Protein AF-0000000083314550 (afdb_homodimer)

Structure (mmCIF, N/CA/C/O backbone):
data_AF-0000000083314550-model_v1
#
loop_
_entity.id
_entity.type
_entity.pdbx_description
1 polymer 'NUDIX domain-containing protein'
#
loop_
_atom_site.group_PDB
_atom_site.id
_atom_site.type_symbol
_atom_site.label_atom_id
_atom_site.label_alt_id
_atom_site.label_comp_id
_atom_site.label_asym_id
_atom_site.label_entity_id
_atom_site.label_seq_id
_atom_site.pdbx_PDB_ins_code
_atom_site.Cartn_x
_atom_site.Cartn_y
_atom_site.Cartn_z
_atom_site.occupancy
_atom_site.B_iso_or_equiv
_atom_site.auth_seq_id
_atom_site.auth_comp_id
_atom_site.auth_asym_id
_atom_site.auth_atom_id
_atom_site.pdbx_PDB_model_num
ATOM 1 N N . MET A 1 1 ? -45.969 -2.842 -1.06 1 47.66 1 MET A N 1
ATOM 2 C CA . MET A 1 1 ? -44.906 -3.494 -0.269 1 47.66 1 MET A CA 1
ATOM 3 C C . MET A 1 1 ? -43.625 -3.592 -1.057 1 47.66 1 MET A C 1
ATOM 5 O O . MET A 1 1 ? -42.531 -3.408 -0.499 1 47.66 1 MET A O 1
ATOM 9 N N . ASN A 1 2 ? -43.625 -3.648 -2.348 1 57.72 2 ASN A N 1
ATOM 10 C CA . ASN A 1 2 ? -42.531 -3.873 -3.277 1 57.72 2 ASN A CA 1
ATOM 11 C C . ASN A 1 2 ? -41.719 -2.604 -3.494 1 57.72 2 ASN A C 1
ATOM 13 O O . ASN A 1 2 ? -40.5 -2.666 -3.664 1 57.72 2 ASN A O 1
ATOM 17 N N . TRP A 1 3 ? -42.375 -1.479 -3.34 1 60.12 3 TRP A N 1
ATOM 18 C CA . TRP A 1 3 ? -41.688 -0.233 -3.66 1 60.12 3 TRP A CA 1
ATOM 19 C C . TRP A 1 3 ? -40.719 0.145 -2.559 1 60.12 3 TRP A C 1
ATOM 21 O O . TRP A 1 3 ? -39.594 0.596 -2.838 1 60.12 3 TRP A O 1
ATOM 31 N N . LEU A 1 4 ? -41.031 -0.087 -1.297 1 57.91 4 LEU A N 1
ATOM 32 C CA . LEU A 1 4 ? -40.156 0.179 -0.158 1 57.91 4 LEU A CA 1
ATOM 33 C C . LEU A 1 4 ? -38.875 -0.64 -0.254 1 57.91 4 LEU A C 1
ATOM 35 O O . LEU A 1 4 ? -37.812 -0.136 0.038 1 57.91 4 LEU A O 1
ATOM 39 N N . LEU A 1 5 ? -39.062 -1.813 -0.756 1 56.22 5 LEU A N 1
ATOM 40 C CA . LEU A 1 5 ? -37.906 -2.652 -0.931 1 56.22 5 LEU A CA 1
ATOM 41 C C . LEU A 1 5 ? -37 -2.113 -2.045 1 56.22 5 LEU A C 1
ATOM 43 O O . LEU A 1 5 ? -35.781 -2.137 -1.93 1 56.22 5 LEU A O 1
ATOM 47 N N . SER A 1 6 ? -37.75 -1.595 -2.998 1 57.47 6 SER A N 1
ATOM 48 C CA . SER A 1 6 ? -36.969 -1.022 -4.105 1 57.47 6 SER A CA 1
ATOM 49 C C . SER A 1 6 ? -36.219 0.22 -3.668 1 57.47 6 SER A C 1
ATOM 51 O O . SER A 1 6 ? -35.062 0.412 -4.055 1 57.47 6 SER A O 1
ATOM 53 N N . TRP A 1 7 ? -36.938 1.036 -2.883 1 58.19 7 TRP A N 1
ATOM 54 C CA . TRP A 1 7 ? -36.25 2.234 -2.395 1 58.19 7 TRP A CA 1
ATOM 55 C C . TRP A 1 7 ? -35.125 1.87 -1.442 1 58.19 7 TRP A C 1
ATOM 57 O O . TRP A 1 7 ? -34.031 2.457 -1.503 1 58.19 7 TRP A O 1
ATOM 67 N N . ALA A 1 8 ? -35.406 0.928 -0.617 1 54.28 8 ALA A N 1
ATOM 68 C CA . ALA A 1 8 ? -34.406 0.471 0.321 1 54.28 8 ALA A CA 1
ATOM 69 C C . ALA A 1 8 ? -33.188 -0.096 -0.419 1 54.28 8 ALA A C 1
ATOM 71 O O . ALA A 1 8 ? -32.031 0.166 -0.044 1 54.28 8 ALA A O 1
ATOM 72 N N . TYR A 1 9 ? -33.469 -0.783 -1.498 1 51.03 9 TYR A N 1
ATOM 73 C CA . TYR A 1 9 ? -32.375 -1.309 -2.322 1 51.03 9 TYR A CA 1
ATOM 74 C C . TYR A 1 9 ? -31.594 -0.179 -2.984 1 51.03 9 TYR A C 1
ATOM 76 O O . TYR A 1 9 ? -30.375 -0.203 -3.018 1 51.03 9 TYR A O 1
ATOM 84 N N . ARG A 1 10 ? -32.344 0.814 -3.424 1 54.25 10 ARG A N 1
ATOM 85 C CA . ARG A 1 10 ? -31.688 1.945 -4.07 1 54.25 10 ARG A CA 1
ATOM 86 C C . ARG A 1 10 ? -30.844 2.732 -3.072 1 54.25 10 ARG A C 1
ATOM 88 O O . ARG A 1 10 ? -29.734 3.166 -3.393 1 54.25 10 ARG A O 1
ATOM 95 N N . LEU A 1 11 ? -31.422 2.895 -1.92 1 56.06 11 LEU A N 1
ATOM 96 C CA . LEU A 1 11 ? -30.656 3.578 -0.887 1 56.06 11 LEU A CA 1
ATOM 97 C C . LEU A 1 11 ? -29.438 2.754 -0.481 1 56.06 11 LEU A C 1
ATOM 99 O O . LEU A 1 11 ? -28.359 3.305 -0.261 1 56.06 11 LEU A O 1
ATOM 103 N N . TYR A 1 12 ? -29.672 1.493 -0.362 1 51.78 12 TYR A N 1
ATOM 104 C CA . TYR A 1 12 ? -28.562 0.582 -0.087 1 51.78 12 TYR A CA 1
ATOM 105 C C . TYR A 1 12 ? -27.516 0.632 -1.202 1 51.78 12 TYR A C 1
ATOM 107 O O . TYR A 1 12 ? -26.328 0.722 -0.937 1 51.78 12 TYR A O 1
ATOM 115 N N . ALA A 1 13 ? -28.016 0.487 -2.361 1 52.5 13 ALA A N 1
ATOM 116 C CA . ALA A 1 13 ? -27.125 0.585 -3.514 1 52.5 13 ALA A CA 1
ATOM 117 C C . ALA A 1 13 ? -26.406 1.932 -3.539 1 52.5 13 ALA A C 1
ATOM 119 O O . ALA A 1 13 ? -25.219 2.004 -3.867 1 52.5 13 ALA A O 1
ATOM 120 N N . LEU A 1 14 ? -27.234 2.936 -3.275 1 52.97 14 LEU A N 1
ATOM 121 C CA . LEU A 1 14 ? -26.625 4.258 -3.193 1 52.97 14 LEU A CA 1
ATOM 122 C C . LEU A 1 14 ? -25.594 4.312 -2.066 1 52.97 14 LEU A C 1
ATOM 124 O O . LEU A 1 14 ? -24.516 4.891 -2.23 1 52.97 14 LEU A O 1
ATOM 128 N N . GLN A 1 15 ? -26.016 3.859 -0.954 1 53.44 15 GLN A N 1
ATOM 129 C CA . GLN A 1 15 ? -25.078 3.805 0.162 1 53.44 15 GLN A CA 1
ATOM 130 C C . GLN A 1 15 ? -23.859 2.957 -0.188 1 53.44 15 GLN A C 1
ATOM 132 O O . GLN A 1 15 ? -22.719 3.316 0.152 1 53.44 15 GLN A O 1
ATOM 137 N N . TRP A 1 16 ? -24.172 1.835 -0.729 1 51.09 16 TRP A N 1
ATOM 138 C CA . TRP A 1 16 ? -23.109 0.945 -1.175 1 51.09 16 TRP A CA 1
ATOM 139 C C . TRP A 1 16 ? -22.219 1.633 -2.205 1 51.09 16 TRP A C 1
ATOM 141 O O . TRP A 1 16 ? -20.984 1.516 -2.156 1 51.09 16 TRP A O 1
ATOM 151 N N . ARG A 1 17 ? -22.953 2.152 -3.33 1 50.53 17 ARG A N 1
ATOM 152 C CA . ARG A 1 17 ? -22.25 2.938 -4.336 1 50.53 17 ARG A CA 1
ATOM 153 C C . ARG A 1 17 ? -21.453 4.066 -3.689 1 50.53 17 ARG A C 1
ATOM 155 O O . ARG A 1 17 ? -20.359 4.402 -4.145 1 50.53 17 ARG A O 1
ATOM 162 N N . VAL A 1 18 ? -22.141 4.605 -2.844 1 51.5 18 VAL A N 1
ATOM 163 C CA . VAL A 1 18 ? -21.531 5.699 -2.1 1 51.5 18 VAL A CA 1
ATOM 164 C C . VAL A 1 18 ? -20.453 5.145 -1.165 1 51.5 18 VAL A C 1
ATOM 166 O O . VAL A 1 18 ? -19.406 5.777 -0.96 1 51.5 18 VAL A O 1
ATOM 169 N N . THR A 1 19 ? -20.703 3.875 -0.744 1 54.31 19 THR A N 1
ATOM 170 C CA . THR A 1 19 ? -19.781 3.303 0.231 1 54.31 19 THR A CA 1
ATOM 171 C C . THR A 1 19 ? -18.797 2.352 -0.448 1 54.31 19 THR A C 1
ATOM 173 O O . THR A 1 19 ? -17.922 1.787 0.208 1 54.31 19 THR A O 1
ATOM 176 N N . ARG A 1 20 ? -19.062 2.232 -1.803 1 57.47 20 ARG A N 1
ATOM 177 C CA . ARG A 1 20 ? -18.297 1.194 -2.482 1 57.47 20 ARG A CA 1
ATOM 178 C C . ARG A 1 20 ? -16.891 1.084 -1.902 1 57.47 20 ARG A C 1
ATOM 180 O O . ARG A 1 20 ? -16.141 2.059 -1.899 1 57.47 20 ARG A O 1
ATOM 187 N N . PRO A 1 21 ? -16.781 -0.011 -1.31 1 64 21 PRO A N 1
ATOM 188 C CA . PRO A 1 21 ? -15.633 -0.201 -0.425 1 64 21 PRO A CA 1
ATOM 189 C C . PRO A 1 21 ? -14.312 -0.269 -1.186 1 64 21 PRO A C 1
ATOM 191 O O . PRO A 1 21 ? -14.289 -0.688 -2.346 1 64 21 PRO A O 1
ATOM 194 N N . ILE A 1 22 ? -13.344 0.464 -0.969 1 75.44 22 ILE A N 1
ATOM 195 C CA . ILE A 1 22 ? -11.953 0.269 -1.354 1 75.44 22 ILE A CA 1
ATOM 196 C C . ILE A 1 22 ? -11.5 -1.135 -0.957 1 75.44 22 ILE A C 1
ATOM 198 O O . ILE A 1 22 ? -11.766 -1.59 0.156 1 75.44 22 ILE A O 1
ATOM 202 N N . THR A 1 23 ? -11.078 -1.905 -2.012 1 83.12 23 THR A N 1
ATOM 203 C CA . THR A 1 23 ? -10.523 -3.221 -1.714 1 83.12 23 THR A CA 1
ATOM 204 C C . THR A 1 23 ? -9 -3.197 -1.808 1 83.12 23 THR A C 1
ATOM 206 O O . THR A 1 23 ? -8.43 -2.354 -2.5 1 83.12 23 THR A O 1
ATOM 209 N N . LEU A 1 24 ? -8.375 -4.035 -1.055 1 90.88 24 LEU A N 1
ATOM 210 C CA . LEU A 1 24 ? -6.93 -4.211 -1.06 1 90.88 24 LEU A CA 1
ATOM 211 C C . LEU A 1 24 ? -6.555 -5.684 -1.191 1 90.88 24 LEU A C 1
ATOM 213 O O . LEU A 1 24 ? -7.074 -6.527 -0.454 1 90.88 24 LEU A O 1
ATOM 217 N N . GLY A 1 25 ? -5.789 -5.961 -2.227 1 93.75 25 GLY A N 1
ATOM 218 C CA . GLY A 1 25 ? -5.23 -7.289 -2.422 1 93.75 25 GLY A CA 1
ATOM 219 C C . GLY A 1 25 ? -3.717 -7.297 -2.508 1 93.75 25 GLY A C 1
ATOM 220 O O . GLY A 1 25 ? -3.09 -6.234 -2.564 1 93.75 25 GLY A O 1
ATOM 221 N N . VAL A 1 26 ? -3.158 -8.516 -2.457 1 97.5 26 VAL A N 1
ATOM 222 C CA . VAL A 1 26 ? -1.708 -8.656 -2.549 1 97.5 26 VAL A CA 1
ATOM 223 C C . VAL A 1 26 ? -1.35 -9.555 -3.73 1 97.5 26 VAL A C 1
ATOM 225 O O . VAL A 1 26 ? -2.129 -10.43 -4.109 1 97.5 26 VAL A O 1
ATOM 228 N N . ARG A 1 27 ? -0.258 -9.273 -4.336 1 98.25 27 ARG A N 1
ATOM 229 C CA . ARG A 1 27 ? 0.411 -10.125 -5.312 1 98.25 27 ARG A CA 1
ATOM 230 C C . ARG A 1 27 ? 1.853 -10.406 -4.902 1 98.25 27 ARG A C 1
ATOM 232 O O . ARG A 1 27 ? 2.543 -9.516 -4.398 1 98.25 27 ARG A O 1
ATOM 239 N N . ILE A 1 28 ? 2.32 -11.562 -5.172 1 98.81 28 ILE A N 1
ATOM 240 C CA . ILE A 1 28 ? 3.574 -11.992 -4.559 1 98.81 28 ILE A CA 1
ATOM 241 C C . ILE A 1 28 ? 4.535 -12.484 -5.641 1 98.81 28 ILE A C 1
ATOM 243 O O . ILE A 1 28 ? 4.266 -13.484 -6.309 1 98.81 28 ILE A O 1
ATOM 247 N N . LEU A 1 29 ? 5.602 -11.836 -5.832 1 98.81 29 LEU A N 1
ATOM 248 C CA . LEU A 1 29 ? 6.699 -12.328 -6.656 1 98.81 29 LEU A CA 1
ATOM 249 C C . LEU A 1 29 ? 7.605 -13.258 -5.859 1 98.81 29 LEU A C 1
ATOM 251 O O . LEU A 1 29 ? 8.406 -12.805 -5.039 1 98.81 29 LEU A O 1
ATOM 255 N N . LEU A 1 30 ? 7.438 -14.523 -6.023 1 98.88 30 LEU A N 1
ATOM 256 C CA . LEU A 1 30 ? 8.312 -15.531 -5.445 1 98.88 30 LEU A CA 1
ATOM 257 C C . LEU A 1 30 ? 9.453 -15.875 -6.402 1 98.88 30 LEU A C 1
ATOM 259 O O . LEU A 1 30 ? 9.25 -16.578 -7.395 1 98.88 30 LEU A O 1
ATOM 263 N N . ILE A 1 31 ? 10.641 -15.414 -6.062 1 98.81 31 ILE A N 1
ATOM 264 C CA . ILE A 1 31 ? 11.758 -15.516 -6.992 1 98.81 31 ILE A CA 1
ATOM 265 C C . ILE A 1 31 ? 12.922 -16.234 -6.328 1 98.81 31 ILE A C 1
ATOM 267 O O . ILE A 1 31 ? 13.375 -15.844 -5.25 1 98.81 31 ILE A O 1
ATOM 271 N N . GLN A 1 32 ? 13.281 -17.266 -6.918 1 97.94 32 GLN A N 1
ATOM 272 C CA . GLN A 1 32 ? 14.484 -18.016 -6.559 1 97.94 32 GLN A CA 1
ATOM 273 C C . GLN A 1 32 ? 15.234 -18.484 -7.801 1 97.94 32 GLN A C 1
ATOM 275 O O . GLN A 1 32 ? 14.617 -18.859 -8.797 1 97.94 32 GLN A O 1
ATOM 280 N N . GLU A 1 33 ? 16.578 -18.422 -7.707 1 97.19 33 GLU A N 1
ATOM 281 C CA . GLU A 1 33 ? 17.422 -18.953 -8.789 1 97.19 33 GLU A CA 1
ATOM 282 C C . GLU A 1 33 ? 17 -18.375 -10.133 1 97.19 33 GLU A C 1
ATOM 284 O O . GLU A 1 33 ? 16.844 -19.109 -11.109 1 97.19 33 GLU A O 1
ATOM 289 N N . GLN A 1 34 ? 16.641 -17.172 -10.164 1 97.81 34 GLN A N 1
ATOM 290 C CA . GLN A 1 34 ? 16.297 -16.391 -11.359 1 97.81 34 GLN A CA 1
ATOM 291 C C . GLN A 1 34 ? 15.031 -16.906 -12.016 1 97.81 34 GLN A C 1
ATOM 293 O O . GLN A 1 34 ? 14.844 -16.766 -13.227 1 97.81 34 GLN A O 1
ATOM 298 N N . GLN A 1 35 ? 14.234 -17.5 -11.25 1 98.69 35 GLN A N 1
ATOM 299 C CA . GLN A 1 35 ? 12.914 -17.938 -11.711 1 98.69 35 GLN A CA 1
ATOM 300 C C . GLN A 1 35 ? 11.812 -17.328 -10.859 1 98.69 35 GLN A C 1
ATOM 302 O O . GLN A 1 35 ? 11.984 -17.141 -9.648 1 98.69 35 GLN A O 1
ATOM 307 N N . VAL A 1 36 ? 10.703 -17.047 -11.5 1 98.88 36 VAL A N 1
ATOM 308 C CA . VAL A 1 36 ? 9.531 -16.531 -10.797 1 98.88 36 VAL A CA 1
ATOM 309 C C . VAL A 1 36 ? 8.414 -17.562 -10.82 1 98.88 36 VAL A C 1
ATOM 311 O O . VAL A 1 36 ? 8.133 -18.156 -11.867 1 98.88 36 VAL A O 1
ATOM 314 N N . LEU A 1 37 ? 7.824 -17.828 -9.633 1 98.69 37 LEU A N 1
ATOM 315 C CA . LEU A 1 37 ? 6.707 -18.75 -9.539 1 98.69 37 LEU A CA 1
ATOM 316 C C . LEU A 1 37 ? 5.402 -18.094 -9.961 1 98.69 37 LEU A C 1
ATOM 318 O O . LEU A 1 37 ? 5.023 -17.047 -9.414 1 98.69 37 LEU A O 1
ATOM 322 N N . LEU A 1 38 ? 4.738 -18.641 -10.977 1 98.5 38 LEU A N 1
ATOM 323 C CA . LEU A 1 38 ? 3.463 -18.125 -11.469 1 98.5 38 LEU A CA 1
ATOM 324 C C . LEU A 1 38 ? 2.367 -19.172 -11.336 1 98.5 38 LEU A C 1
ATOM 326 O O . LEU A 1 38 ? 2.654 -20.359 -11.258 1 98.5 38 LEU A O 1
ATOM 330 N N . VAL A 1 39 ? 1.121 -18.656 -11.273 1 97.44 39 VAL A N 1
ATOM 331 C CA . VAL A 1 39 ? -0.017 -19.562 -11.125 1 97.44 39 VAL A CA 1
ATOM 332 C C . VAL A 1 39 ? -1.04 -19.281 -12.227 1 97.44 39 VAL A C 1
ATOM 334 O O . VAL A 1 39 ? -1.1 -18.188 -12.766 1 97.44 39 VAL A O 1
ATOM 337 N N . ARG A 1 40 ? -1.729 -20.266 -12.578 1 94.75 40 ARG A N 1
ATOM 338 C CA . ARG A 1 40 ? -2.91 -20.188 -13.438 1 94.75 40 ARG A CA 1
ATOM 339 C C . ARG A 1 40 ? -4.148 -20.688 -12.695 1 94.75 40 ARG A C 1
ATOM 341 O O . ARG A 1 40 ? -4.164 -21.797 -12.172 1 94.75 40 ARG A O 1
ATOM 348 N N . HIS A 1 41 ? -5.152 -19.797 -12.641 1 90.31 41 HIS A N 1
ATOM 349 C CA . HIS A 1 41 ? -6.387 -20.172 -11.961 1 90.31 41 HIS A CA 1
ATOM 350 C C . HIS A 1 41 ? -7.258 -21.062 -12.844 1 90.31 41 HIS A C 1
ATOM 352 O O . HIS A 1 41 ? -7.098 -21.062 -14.062 1 90.31 41 HIS A O 1
ATOM 358 N N . THR A 1 42 ? -8.141 -21.75 -12.172 1 84.44 42 THR A N 1
ATOM 359 C CA . THR A 1 42 ? -9.047 -22.656 -12.883 1 84.44 42 THR A CA 1
ATOM 360 C C . THR A 1 42 ? -10 -21.875 -13.773 1 84.44 42 THR A C 1
ATOM 362 O O . THR A 1 42 ? -10.469 -22.375 -14.789 1 84.44 42 THR A O 1
ATOM 365 N N . TYR A 1 43 ? -10.172 -20.594 -13.508 1 83.12 43 TYR A N 1
ATOM 366 C CA . TYR A 1 43 ? -11.172 -19.812 -14.219 1 83.12 43 TYR A CA 1
ATOM 367 C C . TYR A 1 43 ? -10.508 -18.75 -15.086 1 83.12 43 TYR A C 1
ATOM 369 O O . TYR A 1 43 ? -11.195 -17.938 -15.719 1 83.12 43 TYR A O 1
ATOM 377 N N . GLN A 1 44 ? -9.234 -18.703 -15.039 1 82.25 44 GLN A N 1
ATOM 378 C CA . GLN A 1 44 ? -8.484 -17.734 -15.828 1 82.25 44 GLN A CA 1
ATOM 379 C C . GLN A 1 44 ? -7.418 -18.406 -16.672 1 82.25 44 GLN A C 1
ATOM 381 O O . GLN A 1 44 ? -6.738 -19.328 -16.203 1 82.25 44 GLN A O 1
ATOM 386 N N . ALA A 1 45 ? -7.211 -17.891 -17.891 1 87.19 45 ALA A N 1
ATOM 387 C CA . ALA A 1 45 ? -6.297 -18.531 -18.828 1 87.19 45 ALA A CA 1
ATOM 388 C C . ALA A 1 45 ? -4.883 -17.984 -18.688 1 87.19 45 ALA A C 1
ATOM 390 O O . ALA A 1 45 ? -3.908 -18.656 -19.031 1 87.19 45 ALA A O 1
ATOM 391 N N . GLU A 1 46 ? -4.77 -16.859 -18.125 1 95.88 46 GLU A N 1
ATOM 392 C CA . GLU A 1 46 ? -3.465 -16.203 -18.062 1 95.88 46 GLU A CA 1
ATOM 393 C C . GLU A 1 46 ? -2.703 -16.625 -16.812 1 95.88 46 GLU A C 1
ATOM 395 O O . GLU A 1 46 ? -3.311 -17.016 -15.805 1 95.88 46 GLU A O 1
ATOM 400 N N . TRP A 1 47 ? -1.388 -16.547 -16.922 1 97.44 47 TRP A N 1
ATOM 401 C CA . TRP A 1 47 ? -0.521 -16.688 -15.75 1 97.44 47 TRP A CA 1
ATOM 402 C C . TRP A 1 47 ? -0.493 -15.406 -14.93 1 97.44 47 TRP A C 1
ATOM 404 O O . TRP A 1 47 ? -0.487 -14.305 -15.492 1 97.44 47 TRP A O 1
ATOM 414 N N . HIS A 1 48 ? -0.443 -15.57 -13.641 1 97.12 48 HIS A N 1
ATOM 415 C CA . HIS A 1 48 ? -0.417 -14.453 -12.703 1 97.12 48 HIS A CA 1
ATOM 416 C C . HIS A 1 48 ? 0.52 -14.734 -11.531 1 97.12 48 HIS A C 1
ATOM 418 O O . HIS A 1 48 ? 0.987 -15.867 -11.367 1 97.12 48 HIS A O 1
ATOM 424 N N . PHE A 1 49 ? 0.778 -13.648 -10.805 1 98.25 49 PHE A N 1
ATOM 425 C CA . PHE A 1 49 ? 1.365 -13.867 -9.484 1 98.25 49 PHE A CA 1
ATOM 426 C C . PHE A 1 49 ? 0.383 -14.578 -8.562 1 98.25 49 PHE A C 1
ATOM 428 O O . PHE A 1 49 ? -0.828 -14.367 -8.656 1 98.25 49 PHE A O 1
ATOM 435 N N . PRO A 1 50 ? 0.918 -15.469 -7.699 1 97.81 50 PRO A N 1
ATOM 436 C CA . PRO A 1 50 ? 0.036 -15.82 -6.582 1 97.81 50 PRO A CA 1
ATOM 437 C C . PRO A 1 50 ? -0.405 -14.602 -5.773 1 97.81 50 PRO A C 1
ATOM 439 O O . PRO A 1 50 ? 0.282 -13.578 -5.77 1 97.81 50 PRO A O 1
ATOM 442 N N . GLY A 1 51 ? -1.514 -14.656 -5.137 1 96.88 51 GLY A N 1
ATOM 443 C CA . GLY A 1 51 ? -2.055 -13.555 -4.355 1 96.88 51 GLY A CA 1
ATOM 444 C C . GLY A 1 51 ? -3.541 -13.695 -4.078 1 96.88 51 GLY A C 1
ATOM 445 O O . GLY A 1 51 ? -4.129 -14.742 -4.332 1 96.88 51 GLY A O 1
ATOM 446 N N . GLY A 1 52 ? -4.137 -12.609 -3.518 1 94.5 52 GLY A N 1
ATOM 447 C CA . GLY A 1 52 ? -5.547 -12.594 -3.166 1 94.5 52 GLY A CA 1
ATOM 448 C C . GLY A 1 52 ? -5.934 -11.398 -2.312 1 94.5 52 GLY A C 1
ATOM 449 O O . GLY A 1 52 ? -5.133 -10.484 -2.117 1 94.5 52 GLY A O 1
ATOM 450 N N . GLY A 1 53 ? -7.094 -11.438 -1.871 1 91.5 53 GLY A N 1
ATOM 451 C CA . GLY A 1 53 ? -7.617 -10.32 -1.098 1 91.5 53 GLY A CA 1
ATOM 452 C C . GLY A 1 53 ? -7.172 -10.336 0.352 1 91.5 53 GLY A C 1
ATOM 453 O O . GLY A 1 53 ? -6.945 -11.406 0.923 1 91.5 53 GLY A O 1
ATOM 454 N N . LEU A 1 54 ? -7.074 -9.156 0.867 1 89.94 54 LEU A N 1
ATOM 455 C CA . LEU A 1 54 ? -6.797 -8.992 2.291 1 89.94 54 LEU A CA 1
ATOM 456 C C . LEU A 1 54 ? -8.039 -9.312 3.121 1 89.94 54 LEU A C 1
ATOM 458 O O . LEU A 1 54 ? -9.148 -8.898 2.771 1 89.94 54 LEU A O 1
ATOM 462 N N . LYS A 1 55 ? -7.871 -10.062 4.176 1 85.19 55 LYS A N 1
ATOM 463 C CA . LYS A 1 55 ? -8.961 -10.344 5.102 1 85.19 55 LYS A CA 1
ATOM 464 C C . LYS A 1 55 ? -8.938 -9.383 6.285 1 85.19 55 LYS A C 1
ATOM 466 O O . LYS A 1 55 ? -7.883 -8.875 6.66 1 85.19 55 LYS A O 1
ATOM 471 N N . ARG A 1 56 ? -9.992 -9.227 6.855 1 80.19 56 ARG A N 1
ATOM 472 C CA . ARG A 1 56 ? -10.086 -8.367 8.031 1 80.19 56 ARG A CA 1
ATOM 473 C C . ARG A 1 56 ? -9.195 -8.883 9.156 1 80.19 56 ARG A C 1
ATOM 475 O O . ARG A 1 56 ? -9.133 -10.086 9.406 1 80.19 56 ARG A O 1
ATOM 482 N N . GLY A 1 57 ? -8.508 -7.961 9.797 1 80.06 57 GLY A N 1
ATOM 483 C CA . GLY A 1 57 ? -7.742 -8.312 10.984 1 80.06 57 GLY A CA 1
ATOM 484 C C . GLY A 1 57 ? -6.344 -8.805 10.664 1 80.06 57 GLY A C 1
ATOM 485 O O . GLY A 1 57 ? -5.555 -9.086 11.57 1 80.06 57 GLY A O 1
ATOM 486 N N . GLU A 1 58 ? -6.027 -8.922 9.469 1 87.38 58 GLU A N 1
ATOM 487 C CA . GLU A 1 58 ? -4.668 -9.352 9.141 1 87.38 58 GLU A CA 1
ATOM 488 C C . GLU A 1 58 ? -3.855 -8.195 8.555 1 87.38 58 GLU A C 1
ATOM 490 O O . GLU A 1 58 ? -4.41 -7.305 7.914 1 87.38 58 GLU A O 1
ATOM 495 N N . THR A 1 59 ? -2.531 -8.203 8.812 1 89.19 59 THR A N 1
ATOM 496 C CA . THR A 1 59 ? -1.626 -7.273 8.148 1 89.19 59 THR A CA 1
ATOM 497 C C . THR A 1 59 ? -1.399 -7.688 6.695 1 89.19 59 THR A C 1
ATOM 499 O O . THR A 1 59 ? -1.705 -8.812 6.309 1 89.19 59 THR A O 1
ATOM 502 N N . VAL A 1 60 ? -0.963 -6.809 5.984 1 93.69 60 VAL A N 1
ATOM 503 C CA . VAL A 1 60 ? -0.677 -7.102 4.586 1 93.69 60 VAL A CA 1
ATOM 504 C C . VAL A 1 60 ? 0.366 -8.211 4.492 1 93.69 60 VAL A C 1
ATOM 506 O O . VAL A 1 60 ? 0.252 -9.109 3.654 1 93.69 60 VAL A O 1
ATOM 509 N N . ALA A 1 61 ? 1.357 -8.133 5.367 1 93.62 61 ALA A N 1
ATOM 510 C CA . ALA A 1 61 ? 2.385 -9.172 5.387 1 93.62 61 ALA A CA 1
ATOM 511 C C . ALA A 1 61 ? 1.781 -10.531 5.723 1 93.62 61 ALA A C 1
ATOM 513 O O . ALA A 1 61 ? 2.178 -11.555 5.152 1 93.62 61 ALA A O 1
ATOM 514 N N . GLU A 1 62 ? 0.844 -10.555 6.609 1 94.19 62 GLU A N 1
ATOM 515 C CA . GLU A 1 62 ? 0.159 -11.797 6.961 1 94.19 62 GLU A CA 1
ATOM 516 C C . GLU A 1 62 ? -0.644 -12.336 5.781 1 94.19 62 GLU A C 1
ATOM 518 O O . GLU A 1 62 ? -0.686 -13.547 5.555 1 94.19 62 GLU A O 1
ATOM 523 N N . ALA A 1 63 ? -1.261 -11.453 5.09 1 95.81 63 ALA A N 1
ATOM 524 C CA . ALA A 1 63 ? -1.987 -11.852 3.889 1 95.81 63 ALA A CA 1
ATOM 525 C C . ALA A 1 63 ? -1.05 -12.484 2.867 1 95.81 63 ALA A C 1
ATOM 527 O O . ALA A 1 63 ? -1.381 -13.516 2.266 1 95.81 63 ALA A O 1
ATOM 528 N N . VAL A 1 64 ? 0.119 -11.906 2.689 1 98.06 64 VAL A N 1
ATOM 529 C CA . VAL A 1 64 ? 1.114 -12.43 1.76 1 98.06 64 VAL A CA 1
ATOM 530 C C . VAL A 1 64 ? 1.491 -13.859 2.152 1 98.06 64 VAL A C 1
ATOM 532 O O . VAL A 1 64 ? 1.467 -14.766 1.318 1 98.06 64 VAL A O 1
ATOM 535 N N . ARG A 1 65 ? 1.752 -14.055 3.41 1 97.88 65 ARG A N 1
ATOM 536 C CA . ARG A 1 65 ? 2.156 -15.367 3.891 1 97.88 65 ARG A CA 1
ATOM 537 C C . ARG A 1 65 ? 1.031 -16.391 3.723 1 97.88 65 ARG A C 1
ATOM 539 O O . ARG A 1 65 ? 1.268 -17.516 3.299 1 97.88 65 ARG A O 1
ATOM 546 N N . ARG A 1 66 ? -0.117 -15.969 4.066 1 97.25 66 ARG A N 1
ATOM 547 C CA . ARG A 1 66 ? -1.261 -16.875 3.967 1 97.25 66 ARG A CA 1
ATOM 548 C C . ARG A 1 66 ? -1.51 -17.281 2.52 1 97.25 66 ARG A C 1
ATOM 550 O O . ARG A 1 66 ? -1.604 -18.469 2.215 1 97.25 66 ARG A O 1
ATOM 557 N N . GLU A 1 67 ? -1.584 -16.312 1.602 1 97.5 67 GLU A N 1
ATOM 558 C CA . GLU A 1 67 ? -1.863 -16.578 0.195 1 97.5 67 GLU A CA 1
ATOM 559 C C . GLU A 1 67 ? -0.753 -17.422 -0.434 1 97.5 67 GLU A C 1
ATOM 561 O O . GLU A 1 67 ? -1.021 -18.281 -1.27 1 97.5 67 GLU A O 1
ATOM 566 N N . ALA A 1 68 ? 0.497 -17.172 -0.065 1 98.12 68 ALA A N 1
ATOM 567 C CA . ALA A 1 68 ? 1.618 -17.969 -0.566 1 98.12 68 ALA A CA 1
ATOM 568 C C . ALA A 1 68 ? 1.49 -19.422 -0.146 1 98.12 68 ALA A C 1
ATOM 570 O O . ALA A 1 68 ? 1.692 -20.328 -0.958 1 98.12 68 ALA A O 1
ATOM 571 N N . ARG A 1 69 ? 1.086 -19.625 1.062 1 97.44 69 ARG A N 1
ATOM 572 C CA . ARG A 1 69 ? 0.918 -20.969 1.582 1 97.44 69 ARG A CA 1
ATOM 573 C C . ARG A 1 69 ? -0.275 -21.672 0.932 1 97.44 69 ARG A C 1
ATOM 575 O O . ARG A 1 69 ? -0.169 -22.812 0.49 1 97.44 69 ARG A O 1
ATOM 582 N N . GLU A 1 70 ? -1.352 -21 0.855 1 96.81 70 GLU A N 1
ATOM 583 C CA . GLU A 1 70 ? -2.602 -21.578 0.383 1 96.81 70 GLU A CA 1
ATOM 584 C C . GLU A 1 70 ? -2.527 -21.906 -1.105 1 96.81 70 GLU A C 1
ATOM 586 O O . GLU A 1 70 ? -2.947 -22.984 -1.528 1 96.81 70 GLU A O 1
ATOM 591 N N . GLU A 1 71 ? -1.965 -21.016 -1.877 1 96.44 71 GLU A N 1
ATOM 592 C CA . GLU A 1 71 ? -2.076 -21.156 -3.326 1 96.44 71 GLU A CA 1
ATOM 593 C C . GLU A 1 71 ? -0.908 -21.953 -3.9 1 96.44 71 GLU A C 1
ATOM 595 O O . GLU A 1 71 ? -1.065 -22.656 -4.895 1 96.44 71 GLU A O 1
ATOM 600 N N . VAL A 1 72 ? 0.337 -21.828 -3.299 1 97.12 72 VAL A N 1
ATOM 601 C CA . VAL A 1 72 ? 1.479 -22.453 -3.967 1 97.12 72 VAL A CA 1
ATOM 602 C C . VAL A 1 72 ? 2.33 -23.203 -2.949 1 97.12 72 VAL A C 1
ATOM 604 O O . VAL A 1 72 ? 3.379 -23.75 -3.293 1 97.12 72 VAL A O 1
ATOM 607 N N . GLY A 1 73 ? 1.909 -23.234 -1.669 1 97.56 73 GLY A N 1
ATOM 608 C CA . GLY A 1 73 ? 2.6 -23.984 -0.635 1 97.56 73 GLY A CA 1
ATOM 609 C C . GLY A 1 73 ? 3.904 -23.344 -0.199 1 97.56 73 GLY A C 1
ATOM 610 O O . GLY A 1 73 ? 4.777 -24.016 0.357 1 97.56 73 GLY A O 1
ATOM 611 N N . ALA A 1 74 ? 4.039 -22.109 -0.461 1 98.19 74 ALA A N 1
ATOM 612 C CA . ALA A 1 74 ? 5.293 -21.422 -0.135 1 98.19 74 ALA A CA 1
ATOM 613 C C . ALA A 1 74 ? 5.305 -20.969 1.319 1 98.19 74 ALA A C 1
ATOM 615 O O . ALA A 1 74 ? 4.406 -20.25 1.754 1 98.19 74 ALA A O 1
ATOM 616 N N . HIS A 1 75 ? 6.289 -21.406 2.049 1 98.38 75 HIS A N 1
ATOM 617 C CA . HIS A 1 75 ? 6.582 -20.891 3.383 1 98.38 75 HIS A CA 1
ATOM 618 C C . HIS A 1 75 ? 7.73 -19.891 3.348 1 98.38 75 HIS A C 1
ATOM 620 O O . HIS A 1 75 ? 8.875 -20.25 3.053 1 98.38 75 HIS A O 1
ATOM 626 N N . LEU A 1 76 ? 7.406 -18.688 3.67 1 98.38 76 LEU A N 1
ATOM 627 C CA . LEU A 1 76 ? 8.398 -17.625 3.588 1 98.38 76 LEU A CA 1
ATOM 628 C C . LEU A 1 76 ? 9.336 -17.656 4.789 1 98.38 76 LEU A C 1
ATOM 630 O O . LEU A 1 76 ? 8.883 -17.75 5.934 1 98.38 76 LEU A O 1
ATOM 634 N N . LEU A 1 77 ? 10.578 -17.578 4.523 1 98.06 77 LEU A N 1
ATOM 635 C CA . LEU A 1 77 ? 11.586 -17.672 5.574 1 98.06 77 LEU A CA 1
ATOM 636 C C . LEU A 1 77 ? 12.133 -16.281 5.91 1 98.06 77 LEU A C 1
ATOM 638 O O . LEU A 1 77 ? 13.008 -16.156 6.77 1 98.06 77 LEU A O 1
ATOM 642 N N . GLU A 1 78 ? 11.664 -15.234 5.227 1 96.69 78 GLU A N 1
ATOM 643 C CA . GLU A 1 78 ? 11.969 -13.82 5.461 1 96.69 78 GLU A CA 1
ATOM 644 C C . GLU A 1 78 ? 10.734 -12.953 5.266 1 96.69 78 GLU A C 1
ATOM 646 O O . GLU A 1 78 ? 9.758 -13.375 4.645 1 96.69 78 GLU A O 1
ATOM 651 N N . PRO A 1 79 ? 10.781 -11.789 5.887 1 95.75 79 PRO A N 1
ATOM 652 C CA . PRO A 1 79 ? 9.656 -10.891 5.613 1 95.75 79 PRO A CA 1
ATOM 653 C C . PRO A 1 79 ? 9.555 -10.508 4.137 1 95.75 79 PRO A C 1
ATOM 655 O O . PRO A 1 79 ? 10.562 -10.211 3.5 1 95.75 79 PRO A O 1
ATOM 658 N N . PRO A 1 80 ? 8.367 -10.594 3.627 1 97.38 80 PRO A N 1
ATOM 659 C CA . PRO A 1 80 ? 8.227 -10.133 2.242 1 97.38 80 PRO A CA 1
ATOM 660 C C . PRO A 1 80 ? 8.547 -8.648 2.078 1 97.38 80 PRO A C 1
ATOM 662 O O . PRO A 1 80 ? 8.234 -7.844 2.959 1 97.38 80 PRO A O 1
ATOM 665 N N . GLN A 1 81 ? 9.125 -8.328 0.976 1 97.12 81 GLN A N 1
ATOM 666 C CA . GLN A 1 81 ? 9.516 -6.949 0.692 1 97.12 81 GLN A CA 1
ATOM 667 C C . GLN A 1 81 ? 8.484 -6.25 -0.184 1 97.12 81 GLN A C 1
ATOM 669 O O . GLN A 1 81 ? 8.133 -6.746 -1.259 1 97.12 81 GLN A O 1
ATOM 674 N N . LEU A 1 82 ? 8.016 -5.121 0.283 1 98.06 82 LEU A N 1
ATOM 675 C CA . LEU A 1 82 ? 7.055 -4.332 -0.478 1 98.06 82 LEU A CA 1
ATOM 676 C C . LEU A 1 82 ? 7.691 -3.779 -1.749 1 98.06 82 LEU A C 1
ATOM 678 O O . LEU A 1 82 ? 8.766 -3.18 -1.7 1 98.06 82 LEU A O 1
ATOM 682 N N . LEU A 1 83 ? 7.02 -3.967 -2.912 1 97.88 83 LEU A N 1
ATOM 683 C CA . LEU A 1 83 ? 7.543 -3.486 -4.188 1 97.88 83 LEU A CA 1
ATOM 684 C C . LEU A 1 83 ? 6.723 -2.307 -4.699 1 97.88 83 LEU A C 1
ATOM 686 O O . LEU A 1 83 ? 7.234 -1.465 -5.441 1 97.88 83 LEU A O 1
ATOM 690 N N . GLY A 1 84 ? 5.418 -2.393 -4.379 1 97.56 84 GLY A N 1
ATOM 691 C CA . GLY A 1 84 ? 4.598 -1.332 -4.945 1 97.56 84 GLY A CA 1
ATOM 692 C C . GLY A 1 84 ? 3.154 -1.382 -4.484 1 97.56 84 GLY A C 1
ATOM 693 O O . GLY A 1 84 ? 2.75 -2.316 -3.791 1 97.56 84 GLY A O 1
ATOM 694 N N . LEU A 1 85 ? 2.428 -0.365 -4.777 1 96.94 85 LEU A N 1
ATOM 695 C CA . LEU A 1 85 ? 1.003 -0.184 -4.52 1 96.94 85 LEU A CA 1
ATOM 696 C C . LEU A 1 85 ? 0.299 0.4 -5.738 1 96.94 85 LEU A C 1
ATOM 698 O O . LEU A 1 85 ? 0.638 1.496 -6.191 1 96.94 85 LEU A O 1
ATOM 702 N N . TYR A 1 86 ? -0.711 -0.346 -6.18 1 95.69 86 TYR A N 1
ATOM 703 C CA . TYR A 1 86 ? -1.284 -0.011 -7.48 1 95.69 86 TYR A CA 1
ATOM 704 C C . TYR A 1 86 ? -2.803 0.084 -7.398 1 95.69 86 TYR A C 1
ATOM 706 O O . TYR A 1 86 ? -3.436 -0.641 -6.625 1 95.69 86 TYR A O 1
ATOM 714 N N . THR A 1 87 ? -3.311 0.963 -8.18 1 92.69 87 THR A N 1
ATOM 715 C CA . THR A 1 87 ? -4.758 1.068 -8.344 1 92.69 87 THR A CA 1
ATOM 716 C C . THR A 1 87 ? -5.199 0.42 -9.656 1 92.69 87 THR A C 1
ATOM 718 O O . THR A 1 87 ? -4.625 0.686 -10.711 1 92.69 87 THR A O 1
ATOM 721 N N . ALA A 1 88 ? -6.113 -0.514 -9.5 1 88.62 88 ALA A N 1
ATOM 722 C CA . ALA A 1 88 ? -6.738 -1.126 -10.664 1 88.62 88 ALA A CA 1
ATOM 723 C C . ALA A 1 88 ? -8.203 -0.721 -10.781 1 88.62 88 ALA A C 1
ATOM 725 O O . ALA A 1 88 ? -8.961 -0.815 -9.805 1 88.62 88 ALA A O 1
ATOM 726 N N . TYR A 1 89 ? -8.594 -0.126 -11.883 1 79.19 89 TYR A N 1
ATOM 727 C CA . TYR A 1 89 ? -9.977 0.267 -12.117 1 79.19 89 TYR A CA 1
ATOM 728 C C . TYR A 1 89 ? -10.719 -0.809 -12.906 1 79.19 89 TYR A C 1
ATOM 730 O O . TYR A 1 89 ? -10.336 -1.148 -14.023 1 79.19 89 TYR A O 1
ATOM 738 N N . HIS A 1 90 ? -11.5 -1.566 -12.141 1 67.94 90 HIS A N 1
ATOM 739 C CA . HIS A 1 90 ? -12.344 -2.543 -12.828 1 67.94 90 HIS A CA 1
ATOM 740 C C . HIS A 1 90 ? -13.82 -2.293 -12.539 1 67.94 90 HIS A C 1
ATOM 742 O O . HIS A 1 90 ? -14.219 -2.168 -11.383 1 67.94 90 HIS A O 1
ATOM 748 N N . SER A 1 91 ? -14.547 -2.285 -13.609 1 63.34 91 SER A N 1
ATOM 749 C CA . SER A 1 91 ? -16 -2.236 -13.562 1 63.34 91 SER A CA 1
ATOM 750 C C . SER A 1 91 ? -16.5 -1.185 -12.57 1 63.34 91 SER A C 1
ATOM 752 O O . SER A 1 91 ? -17.406 -1.447 -11.773 1 63.34 91 SER A O 1
ATOM 754 N N . GLY A 1 92 ? -15.828 -0.14 -12.414 1 61.25 92 GLY A N 1
ATOM 755 C CA . GLY A 1 92 ? -16.297 0.938 -11.555 1 61.25 92 GLY A CA 1
ATOM 756 C C . GLY A 1 92 ? -15.758 0.852 -10.141 1 61.25 92 GLY A C 1
ATOM 757 O O . GLY A 1 92 ? -16.062 1.705 -9.305 1 61.25 92 GLY A O 1
ATOM 758 N N . LYS A 1 93 ? -15.102 -0.241 -9.852 1 67.62 93 LYS A N 1
ATOM 759 C CA . LYS A 1 93 ? -14.492 -0.395 -8.531 1 67.62 93 LYS A CA 1
ATOM 760 C C . LYS A 1 93 ? -13.023 0.007 -8.555 1 67.62 93 LYS A C 1
ATOM 762 O O . LYS A 1 93 ? -12.352 -0.135 -9.578 1 67.62 93 LYS A O 1
ATOM 767 N N . SER A 1 94 ? -12.641 0.672 -7.406 1 77.88 94 SER A N 1
ATOM 768 C CA . SER A 1 94 ? -11.227 0.969 -7.211 1 77.88 94 SER A CA 1
ATOM 769 C C . SER A 1 94 ? -10.555 -0.094 -6.352 1 77.88 94 SER A C 1
ATOM 771 O O . SER A 1 94 ? -10.719 -0.112 -5.129 1 77.88 94 SER A O 1
ATOM 773 N N . ASP A 1 95 ? -9.914 -0.98 -7.078 1 86.12 95 ASP A N 1
ATOM 774 C CA . ASP A 1 95 ? -9.148 -2.018 -6.398 1 86.12 95 ASP A CA 1
ATOM 775 C C . ASP A 1 95 ? -7.684 -1.606 -6.246 1 86.12 95 ASP A C 1
ATOM 777 O O . ASP A 1 95 ? -7.109 -0.996 -7.148 1 86.12 95 ASP A O 1
ATOM 781 N N . HIS A 1 96 ? -7.223 -1.882 -5.109 1 92.69 96 HIS A N 1
ATOM 782 C CA . HIS A 1 96 ? -5.809 -1.618 -4.871 1 92.69 96 HIS A CA 1
ATOM 783 C C . HIS A 1 96 ? -5.031 -2.916 -4.672 1 92.69 96 HIS A C 1
ATOM 785 O O . HIS A 1 96 ? -5.539 -3.859 -4.062 1 92.69 96 HIS A O 1
ATOM 791 N N . ILE A 1 97 ? -3.82 -2.928 -5.234 1 95.5 97 ILE A N 1
ATOM 792 C CA . ILE A 1 97 ? -2.975 -4.11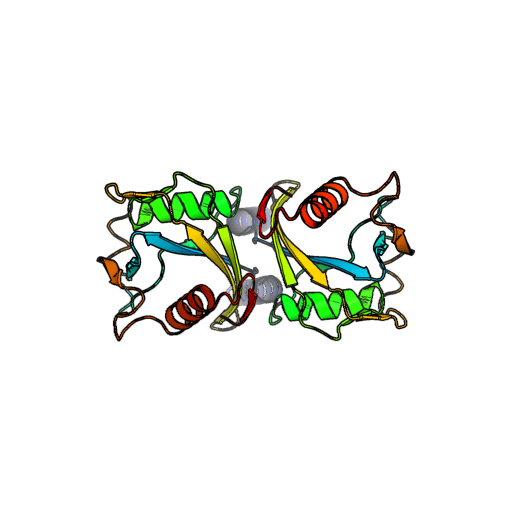7 -5.223 1 95.5 97 ILE A CA 1
ATOM 793 C C . ILE A 1 97 ? -1.601 -3.766 -4.652 1 95.5 97 ILE A C 1
ATOM 795 O O . ILE A 1 97 ? -0.901 -2.904 -5.191 1 95.5 97 ILE A O 1
ATOM 799 N N . ALA A 1 98 ? -1.242 -4.383 -3.578 1 97.38 98 ALA A N 1
ATOM 800 C CA . ALA A 1 98 ? 0.128 -4.301 -3.08 1 97.38 98 ALA A CA 1
ATOM 801 C C . ALA A 1 98 ? 0.964 -5.477 -3.582 1 97.38 98 ALA A C 1
ATOM 803 O O . ALA A 1 98 ? 0.536 -6.629 -3.504 1 97.38 98 ALA A O 1
ATOM 804 N N . THR A 1 99 ? 2.123 -5.199 -4.168 1 98.38 99 THR A N 1
ATOM 805 C CA . THR A 1 99 ? 3 -6.25 -4.672 1 98.38 99 THR A CA 1
ATOM 806 C C . THR A 1 99 ? 4.191 -6.453 -3.736 1 98.38 99 THR A C 1
ATOM 808 O O . THR A 1 99 ? 4.734 -5.488 -3.197 1 98.38 99 THR A O 1
ATOM 811 N N . PHE A 1 100 ? 4.637 -7.66 -3.602 1 98.75 100 PHE A N 1
ATOM 812 C CA . PHE A 1 100 ? 5.75 -8.047 -2.744 1 98.75 100 PHE A CA 1
ATOM 813 C C . PHE A 1 100 ? 6.695 -8.992 -3.477 1 98.75 100 PHE A C 1
ATOM 815 O O . PHE A 1 100 ? 6.281 -9.703 -4.398 1 98.75 100 PHE A O 1
ATOM 822 N N . VAL A 1 101 ? 7.898 -9.023 -3.012 1 98.62 101 VAL A N 1
ATOM 823 C CA . VAL A 1 101 ? 8.859 -10.008 -3.5 1 98.62 101 VAL A CA 1
ATOM 824 C C . VAL A 1 101 ? 9.461 -10.773 -2.32 1 98.62 101 VAL A C 1
ATOM 826 O O . VAL A 1 101 ? 9.672 -10.203 -1.249 1 98.62 101 VAL A O 1
ATOM 829 N N . CYS A 1 102 ? 9.617 -11.992 -2.488 1 98.56 102 CYS A N 1
ATOM 830 C CA . CYS A 1 102 ? 10.297 -12.852 -1.53 1 98.56 102 CYS A CA 1
ATOM 831 C C . CYS A 1 102 ? 11.289 -13.773 -2.234 1 98.56 102 CYS A C 1
ATOM 833 O O . CYS A 1 102 ? 10.945 -14.414 -3.229 1 98.56 102 CYS A O 1
ATOM 835 N N . HIS A 1 103 ? 12.461 -13.875 -1.682 1 98.56 103 HIS A N 1
ATOM 836 C CA . HIS A 1 103 ? 13.5 -14.688 -2.295 1 98.56 103 HIS A CA 1
ATOM 837 C C . HIS A 1 103 ? 13.797 -15.922 -1.459 1 98.56 103 HIS A C 1
ATOM 839 O O . HIS A 1 103 ? 14.43 -16.875 -1.942 1 98.56 103 HIS A O 1
ATOM 845 N N . ASP A 1 104 ? 13.438 -15.852 -0.209 1 98.56 104 ASP A N 1
ATOM 846 C CA . ASP A 1 104 ? 13.734 -16.953 0.696 1 98.56 104 ASP A CA 1
ATOM 847 C C . ASP A 1 104 ? 12.453 -17.641 1.164 1 98.56 104 ASP A C 1
ATOM 849 O O . ASP A 1 104 ? 11.758 -17.141 2.051 1 98.56 104 ASP A O 1
ATOM 853 N N . PHE A 1 105 ? 12.219 -18.781 0.53 1 98.5 105 PHE A N 1
ATOM 854 C CA . PHE A 1 105 ? 11.039 -19.578 0.846 1 98.5 105 PHE A CA 1
ATOM 855 C C . PHE A 1 105 ? 11.273 -21.047 0.512 1 98.5 105 PHE A C 1
ATOM 857 O O . PHE A 1 105 ? 12.188 -21.391 -0.237 1 98.5 105 PHE A O 1
ATOM 864 N N . VAL A 1 106 ? 10.445 -21.891 1.105 1 98.38 106 VAL A N 1
ATOM 865 C CA . VAL A 1 106 ? 10.43 -23.328 0.795 1 98.38 106 VAL A CA 1
ATOM 866 C C . VAL A 1 106 ? 9.039 -23.734 0.324 1 98.38 106 VAL A C 1
ATOM 868 O O . VAL A 1 106 ? 8.031 -23.25 0.846 1 98.38 106 VAL A O 1
ATOM 871 N N . LEU A 1 107 ? 9.023 -24.609 -0.643 1 97 107 LEU A N 1
ATOM 872 C CA . LEU A 1 107 ? 7.754 -25.047 -1.208 1 97 107 LEU A CA 1
ATOM 873 C C . LEU A 1 107 ? 7.289 -26.344 -0.562 1 97 107 LEU A C 1
ATOM 875 O O . LEU A 1 107 ? 8.062 -27.297 -0.438 1 97 107 LEU A O 1
ATOM 879 N N . HIS A 1 108 ? 6.066 -26.266 -0.145 1 96.12 108 HIS A N 1
ATOM 880 C CA . HIS A 1 108 ? 5.344 -27.438 0.327 1 96.12 108 HIS A CA 1
ATOM 881 C C . HIS A 1 108 ? 4.078 -27.672 -0.491 1 96.12 108 HIS A C 1
ATOM 883 O O . HIS A 1 108 ? 3.906 -27.078 -1.56 1 96.12 108 HIS A O 1
ATOM 889 N N . THR A 1 109 ? 3.277 -28.625 -0.044 1 93.19 109 THR A N 1
ATOM 890 C CA . THR A 1 109 ? 2.012 -28.859 -0.729 1 93.19 109 THR A CA 1
ATOM 891 C C . THR A 1 109 ? 1.034 -27.719 -0.465 1 93.19 109 THR A C 1
ATOM 893 O O . THR A 1 109 ? 0.799 -27.344 0.687 1 93.19 109 THR A O 1
ATOM 896 N N . PRO A 1 110 ? 0.558 -27.172 -1.543 1 92.88 110 PRO A N 1
ATOM 897 C CA . PRO A 1 110 ? -0.447 -26.125 -1.327 1 92.88 110 PRO A CA 1
ATOM 898 C C . PRO A 1 110 ? -1.706 -26.656 -0.642 1 92.88 110 PRO A C 1
ATOM 900 O O . PRO A 1 110 ? -2.037 -27.828 -0.773 1 92.88 110 PRO A O 1
ATOM 903 N N . THR A 1 111 ? -2.41 -25.703 0.039 1 87.75 111 THR A N 1
ATOM 904 C CA . THR A 1 111 ? -3.602 -26.109 0.775 1 87.75 111 THR A CA 1
ATOM 905 C C . THR A 1 111 ? -4.863 -25.828 -0.038 1 87.75 111 THR A C 1
ATOM 907 O O . THR A 1 111 ? -5.918 -26.406 0.227 1 87.75 111 THR A O 1
ATOM 910 N N . ASP A 1 112 ? -4.789 -24.922 -0.907 1 81.44 112 ASP A N 1
ATOM 911 C CA . ASP A 1 112 ? -5.934 -24.594 -1.754 1 81.44 112 ASP A CA 1
ATOM 912 C C . ASP A 1 112 ? -5.742 -25.141 -3.166 1 81.44 112 ASP A C 1
ATOM 914 O O . ASP A 1 112 ? -5.492 -24.391 -4.105 1 81.44 112 ASP A O 1
ATOM 918 N N . ARG A 1 113 ? -6.105 -26.344 -3.457 1 76.94 113 ARG A N 1
ATOM 919 C CA . ARG A 1 113 ? -5.859 -27.031 -4.723 1 76.94 113 ARG A CA 1
ATOM 920 C C . ARG A 1 113 ? -6.996 -26.781 -5.707 1 76.94 113 ARG A C 1
ATOM 922 O O . ARG A 1 113 ? -6.84 -26.984 -6.914 1 76.94 113 ARG A O 1
ATOM 929 N N . TRP A 1 114 ? -7.996 -26.25 -5.176 1 82.81 114 TRP A N 1
ATOM 930 C CA . TRP A 1 114 ? -9.156 -26.094 -6.051 1 82.81 114 TRP A CA 1
ATOM 931 C C . TRP A 1 114 ? -9.086 -24.781 -6.809 1 82.81 114 TRP A C 1
ATOM 933 O O . TRP A 1 114 ? -9.586 -24.672 -7.934 1 82.81 114 TRP A O 1
ATOM 943 N N . GLU A 1 115 ? -8.406 -23.781 -6.266 1 85.19 115 GLU A N 1
ATOM 944 C CA . GLU A 1 115 ? -8.359 -22.453 -6.863 1 85.19 115 GLU A CA 1
ATOM 945 C C . GLU A 1 115 ? -7.289 -22.375 -7.953 1 85.19 115 GLU A C 1
ATOM 947 O O . GLU A 1 115 ? -7.492 -21.734 -8.984 1 85.19 115 GLU A O 1
ATOM 952 N N . ILE A 1 116 ? -6.219 -23.141 -7.758 1 89.81 116 ILE A N 1
ATOM 953 C CA . ILE A 1 116 ? -5.074 -23.047 -8.656 1 89.81 116 ILE A CA 1
ATOM 954 C C . ILE A 1 116 ? -5.008 -24.281 -9.539 1 89.81 116 ILE A C 1
ATOM 956 O O . ILE A 1 116 ? -4.914 -25.406 -9.047 1 89.81 116 ILE A O 1
ATOM 960 N N . HIS A 1 117 ? -5.016 -24.078 -10.852 1 88.81 117 HIS A N 1
ATOM 961 C CA . HIS A 1 117 ? -4.922 -25.141 -11.852 1 88.81 117 HIS A CA 1
ATOM 962 C C . HIS A 1 117 ? -3.471 -25.562 -12.07 1 88.81 117 HIS A C 1
ATOM 964 O O . HIS A 1 117 ? -3.174 -26.75 -12.164 1 88.81 117 HIS A O 1
ATOM 970 N N . GLN A 1 118 ? -2.635 -24.562 -12.18 1 93.88 118 GLN A N 1
ATOM 971 C CA . GLN A 1 118 ? -1.218 -24.797 -12.422 1 93.88 118 GLN A CA 1
ATOM 972 C C . GLN A 1 118 ? -0.348 -23.828 -11.633 1 93.88 118 GLN A C 1
ATOM 974 O O . GLN A 1 118 ? -0.746 -22.672 -11.398 1 93.88 118 GLN A O 1
ATOM 979 N N . CYS A 1 119 ? 0.789 -24.266 -11.219 1 95.94 119 CYS A N 1
ATOM 980 C CA . CYS A 1 119 ? 1.854 -23.484 -10.586 1 95.94 119 CYS A CA 1
ATOM 981 C C . CYS A 1 119 ? 3.221 -23.906 -11.109 1 95.94 119 CYS A C 1
ATOM 983 O O . CYS A 1 119 ? 3.604 -25.078 -10.984 1 95.94 119 CYS A O 1
ATOM 985 N N . ARG A 1 120 ? 3.939 -22.969 -11.711 1 96.5 120 ARG A N 1
ATOM 986 C CA . ARG A 1 120 ? 5.211 -23.328 -12.336 1 96.5 120 ARG A CA 1
ATOM 987 C C . ARG A 1 120 ? 6.227 -22.203 -12.18 1 96.5 120 ARG A C 1
ATOM 989 O O . ARG A 1 120 ? 5.871 -21.016 -12.25 1 96.5 120 ARG A O 1
ATOM 996 N N . PRO A 1 121 ? 7.438 -22.625 -12.016 1 98.25 121 PRO A N 1
ATOM 997 C CA . PRO A 1 121 ? 8.5 -21.625 -12.117 1 98.25 121 PRO A CA 1
ATOM 998 C C . PRO A 1 121 ? 8.852 -21.266 -13.562 1 98.25 121 PRO A C 1
ATOM 1000 O O . PRO A 1 121 ? 8.883 -22.156 -14.422 1 98.25 121 PRO A O 1
ATOM 1003 N N . PHE A 1 122 ? 9.016 -20.016 -13.852 1 98.69 122 PHE A N 1
ATOM 1004 C CA . PHE A 1 122 ? 9.469 -19.531 -15.156 1 98.69 122 PHE A CA 1
ATOM 1005 C C . PHE A 1 122 ? 10.75 -18.734 -15.023 1 98.69 122 PHE A C 1
ATOM 1007 O O . PHE A 1 122 ? 10.891 -17.922 -14.102 1 98.69 122 PHE A O 1
ATOM 1014 N N . PRO A 1 123 ? 11.703 -18.922 -15.961 1 98.69 123 PRO A N 1
ATOM 1015 C CA . PRO A 1 123 ? 12.859 -18.031 -15.961 1 98.69 123 PRO A CA 1
ATOM 1016 C C . PRO A 1 123 ? 12.477 -16.562 -16.188 1 98.69 123 PRO A C 1
ATOM 1018 O O . PRO A 1 123 ? 11.586 -16.281 -17 1 98.69 123 PRO A O 1
ATOM 1021 N N . LEU A 1 124 ? 13.094 -15.688 -15.461 1 98.56 124 LEU A N 1
ATOM 1022 C CA . LEU A 1 124 ? 12.789 -14.258 -15.547 1 98.56 124 LEU A CA 1
ATOM 1023 C C . LEU A 1 124 ? 13.07 -13.734 -16.953 1 98.56 124 LEU A C 1
ATOM 1025 O O . LEU A 1 124 ? 12.5 -12.727 -17.375 1 98.56 124 LEU A O 1
ATOM 1029 N N . ASP A 1 125 ? 13.906 -14.383 -17.688 1 97.5 125 ASP A N 1
ATOM 1030 C CA . ASP A 1 125 ? 14.242 -13.938 -19.047 1 97.5 125 ASP A CA 1
ATOM 1031 C C . ASP A 1 125 ? 13.453 -14.727 -20.094 1 97.5 125 ASP A C 1
ATOM 1033 O O . ASP A 1 125 ? 13.664 -14.547 -21.297 1 97.5 125 ASP A O 1
ATOM 1037 N N . ALA A 1 126 ? 12.609 -15.602 -19.719 1 98.12 126 ALA A N 1
ATOM 1038 C CA . ALA A 1 126 ? 11.781 -16.406 -20.609 1 98.12 126 ALA A CA 1
ATOM 1039 C C . ALA A 1 126 ? 10.383 -16.609 -20.031 1 98.12 126 ALA A C 1
ATOM 1041 O O . ALA A 1 126 ? 9.984 -17.75 -19.75 1 98.12 126 ALA A O 1
ATOM 1042 N N . LEU A 1 127 ? 9.57 -15.617 -19.984 1 98.5 127 LEU A N 1
ATOM 1043 C CA . LEU A 1 127 ? 8.234 -15.641 -19.391 1 98.5 127 LEU A CA 1
ATOM 1044 C C . LEU A 1 127 ? 7.219 -16.203 -20.391 1 98.5 127 LEU A C 1
ATOM 1046 O O . LEU A 1 127 ? 7.426 -16.156 -21.594 1 98.5 127 LEU A O 1
ATOM 1050 N N . PRO A 1 128 ? 6.188 -16.766 -19.859 1 97.81 128 PRO A N 1
ATOM 1051 C CA . PRO A 1 128 ? 5.195 -17.328 -20.781 1 97.81 128 PRO A CA 1
ATOM 1052 C C . PRO A 1 128 ? 4.461 -16.266 -21.594 1 97.81 128 PRO A C 1
ATOM 1054 O O . PRO A 1 128 ? 4.207 -15.164 -21.078 1 97.81 128 PRO A O 1
ATOM 1057 N N . ALA A 1 129 ? 4.016 -16.562 -22.75 1 96.75 129 ALA A N 1
ATOM 1058 C CA . ALA A 1 129 ? 3.367 -15.625 -23.656 1 96.75 129 ALA A CA 1
ATOM 1059 C C . ALA A 1 129 ? 2.006 -15.195 -23.125 1 96.75 129 ALA A C 1
ATOM 1061 O O . ALA A 1 129 ? 1.529 -14.102 -23.453 1 96.75 129 ALA A O 1
ATOM 1062 N N . ASP A 1 130 ? 1.418 -16 -22.359 1 97.38 130 ASP A N 1
ATOM 1063 C CA . ASP A 1 130 ? 0.084 -15.703 -21.844 1 97.38 130 ASP A CA 1
ATOM 1064 C C . ASP A 1 130 ? 0.147 -15.195 -20.406 1 97.38 130 ASP A C 1
ATOM 1066 O O . ASP A 1 130 ? -0.755 -15.461 -19.609 1 97.38 130 ASP A O 1
ATOM 1070 N N . LEU A 1 131 ? 1.234 -14.539 -20.047 1 97.94 131 LEU A N 1
ATOM 1071 C CA . LEU A 1 131 ? 1.343 -13.797 -18.797 1 97.94 131 LEU A CA 1
ATOM 1072 C C . LEU A 1 131 ? 0.449 -12.562 -18.812 1 97.94 131 LEU A C 1
ATOM 1074 O O . LEU A 1 131 ? 0.382 -11.859 -19.828 1 97.94 131 LEU A O 1
ATOM 1078 N N . SER A 1 132 ? -0.285 -12.383 -17.703 1 96.75 132 SER A N 1
ATOM 1079 C CA . SER A 1 132 ? -1.113 -11.18 -17.656 1 96.75 132 SER A CA 1
ATOM 1080 C C . SER A 1 132 ? -0.281 -9.922 -17.859 1 96.75 132 SER A C 1
ATOM 1082 O O . SER A 1 132 ? 0.87 -9.852 -17.438 1 96.75 132 SER A O 1
ATOM 1084 N N . ALA A 1 133 ? -0.866 -8.898 -18.438 1 95.5 133 ALA A N 1
ATOM 1085 C CA . ALA A 1 133 ? -0.169 -7.648 -18.75 1 95.5 133 ALA A CA 1
ATOM 1086 C C . ALA A 1 133 ? 0.353 -6.988 -17.469 1 95.5 133 ALA A C 1
ATOM 1088 O O . ALA A 1 133 ? 1.477 -6.48 -17.453 1 95.5 133 ALA A O 1
ATOM 1089 N N . GLY A 1 134 ? -0.434 -7 -16.453 1 96.06 134 GLY A N 1
ATOM 1090 C CA . GLY A 1 134 ? -0.014 -6.438 -15.18 1 96.06 134 GLY A CA 1
ATOM 1091 C C . GLY A 1 134 ? 1.188 -7.145 -14.578 1 96.06 134 GLY A C 1
ATOM 1092 O O . GLY A 1 134 ? 2.137 -6.496 -14.133 1 96.06 134 GLY A O 1
ATOM 1093 N N . SER A 1 135 ? 1.142 -8.43 -14.617 1 97.81 135 SER A N 1
ATOM 1094 C CA . SER A 1 135 ? 2.252 -9.203 -14.07 1 97.81 135 SER A CA 1
ATOM 1095 C C . SER A 1 135 ? 3.531 -8.977 -14.867 1 97.81 135 SER A C 1
ATOM 1097 O O . SER A 1 135 ? 4.609 -8.828 -14.289 1 97.81 135 SER A O 1
ATOM 1099 N N . ALA A 1 136 ? 3.387 -8.891 -16.156 1 98.06 136 ALA A N 1
ATOM 1100 C CA . ALA A 1 136 ? 4.539 -8.633 -17.016 1 98.06 136 ALA A CA 1
ATOM 1101 C C . ALA A 1 136 ? 5.168 -7.277 -16.688 1 98.06 136 ALA A C 1
ATOM 1103 O O . ALA A 1 136 ? 6.391 -7.172 -16.562 1 98.06 136 ALA A O 1
ATOM 1104 N N . ARG A 1 137 ? 4.375 -6.312 -16.547 1 97.31 137 ARG A N 1
ATOM 1105 C CA . ARG A 1 137 ? 4.855 -4.969 -16.234 1 97.31 137 ARG A CA 1
ATOM 1106 C C . ARG A 1 137 ? 5.578 -4.945 -14.898 1 97.31 137 ARG A C 1
ATOM 1108 O O . ARG A 1 137 ? 6.617 -4.301 -14.758 1 97.31 137 ARG A O 1
ATOM 1115 N N . ARG A 1 138 ? 5.047 -5.668 -13.906 1 97.81 138 ARG A N 1
ATOM 1116 C CA . ARG A 1 138 ? 5.625 -5.637 -12.562 1 97.81 138 ARG A CA 1
ATOM 1117 C C . ARG A 1 138 ? 6.949 -6.391 -12.523 1 97.81 138 ARG A C 1
ATOM 1119 O O . ARG A 1 138 ? 7.867 -6.004 -11.789 1 97.81 138 ARG A O 1
ATOM 1126 N N . ILE A 1 139 ? 7.023 -7.457 -13.289 1 98.44 139 ILE A N 1
ATOM 1127 C CA . ILE A 1 139 ? 8.297 -8.164 -13.375 1 98.44 139 ILE A CA 1
ATOM 1128 C C . ILE A 1 139 ? 9.352 -7.254 -14.008 1 98.44 139 ILE A C 1
ATOM 1130 O O . ILE A 1 139 ? 10.484 -7.188 -13.539 1 98.44 139 ILE A O 1
ATOM 1134 N N . ARG A 1 140 ? 8.977 -6.574 -15.07 1 97.5 140 ARG A N 1
ATOM 1135 C CA . ARG A 1 140 ? 9.891 -5.637 -15.719 1 97.5 140 ARG A CA 1
ATOM 1136 C C . ARG A 1 140 ? 10.367 -4.574 -14.734 1 97.5 140 ARG A C 1
ATOM 1138 O O . ARG A 1 140 ? 11.562 -4.277 -14.656 1 97.5 140 ARG A O 1
ATOM 1145 N N . ASP A 1 141 ? 9.414 -3.99 -13.984 1 97.06 141 ASP A N 1
ATOM 1146 C CA . ASP A 1 141 ? 9.766 -2.992 -12.984 1 97.06 141 ASP A CA 1
ATOM 1147 C C . ASP A 1 141 ? 10.773 -3.555 -11.984 1 97.06 141 ASP A C 1
ATOM 1149 O O . ASP A 1 141 ? 11.734 -2.879 -11.617 1 97.06 141 ASP A O 1
ATOM 1153 N N . TYR A 1 142 ? 10.492 -4.746 -11.539 1 97.81 142 TYR A N 1
ATOM 1154 C CA . TYR A 1 142 ? 11.375 -5.41 -10.578 1 97.81 142 TYR A CA 1
ATOM 1155 C C . TYR A 1 142 ? 12.781 -5.559 -11.141 1 97.81 142 TYR A C 1
ATOM 1157 O O . TYR A 1 142 ? 13.758 -5.199 -10.484 1 97.81 142 TYR A O 1
ATOM 1165 N N . LEU A 1 143 ? 12.836 -6.039 -12.375 1 97.75 143 LEU A N 1
ATOM 1166 C CA . LEU A 1 143 ? 14.117 -6.324 -13.008 1 97.75 143 LEU A CA 1
ATOM 1167 C C . LEU A 1 143 ? 14.898 -5.039 -13.266 1 97.75 143 LEU A C 1
ATOM 1169 O O . LEU A 1 143 ? 16.125 -5.031 -13.203 1 97.75 143 LEU A O 1
ATOM 1173 N N . GLN A 1 144 ? 14.234 -3.959 -13.5 1 97.44 144 GLN A N 1
ATOM 1174 C CA . GLN A 1 144 ? 14.875 -2.695 -13.844 1 97.44 144 GLN A CA 1
ATOM 1175 C C . GLN A 1 144 ? 15.172 -1.869 -12.602 1 97.44 144 GLN A C 1
ATOM 1177 O O . GLN A 1 144 ? 15.773 -0.796 -12.688 1 97.44 144 GLN A O 1
ATOM 1182 N N . GLY A 1 145 ? 14.75 -2.318 -11.438 1 95.38 145 GLY A N 1
ATOM 1183 C CA . GLY A 1 145 ? 14.992 -1.594 -10.195 1 95.38 145 GLY A CA 1
ATOM 1184 C C . GLY A 1 145 ? 14.062 -0.407 -10.008 1 95.38 145 GLY A C 1
ATOM 1185 O O . GLY A 1 145 ? 14.352 0.491 -9.219 1 95.38 145 GLY A O 1
ATOM 1186 N N . ASN A 1 146 ? 12.992 -0.376 -10.758 1 93.06 146 ASN A N 1
ATOM 1187 C C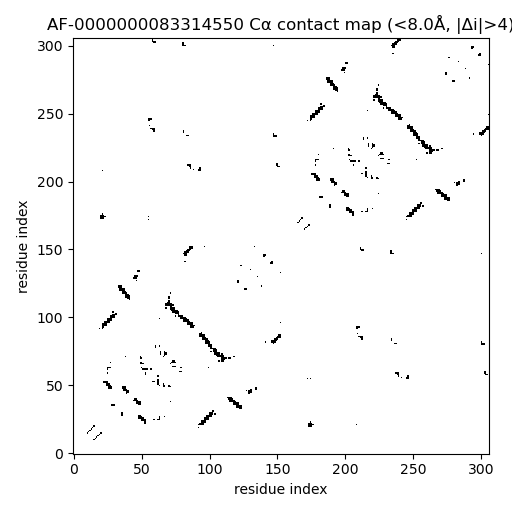A . ASN A 1 146 ? 12.008 0.703 -10.664 1 93.06 146 ASN A CA 1
ATOM 1188 C C . ASN A 1 146 ? 11.016 0.455 -9.531 1 93.06 146 ASN A C 1
ATOM 1190 O O . ASN A 1 146 ? 9.805 0.367 -9.773 1 93.06 146 ASN A O 1
ATOM 1194 N N . TRP A 1 147 ? 11.5 0.263 -8.32 1 92.62 147 TRP A N 1
ATOM 1195 C CA . TRP A 1 147 ? 10.688 0.044 -7.129 1 92.62 147 TRP A CA 1
ATOM 1196 C C . TRP A 1 147 ? 11.359 0.629 -5.895 1 92.62 147 TRP A C 1
ATOM 1198 O O . TRP A 1 147 ? 12.578 0.843 -5.887 1 92.62 147 TRP A O 1
ATOM 1208 N N . PRO A 1 148 ? 10.547 0.997 -4.914 1 95 148 PRO A N 1
ATOM 1209 C CA . PRO A 1 148 ? 9.094 0.87 -4.812 1 95 148 PRO A CA 1
ATOM 1210 C C . PRO A 1 148 ? 8.352 1.87 -5.695 1 95 148 PRO A C 1
ATOM 1212 O O . PRO A 1 148 ? 8.867 2.955 -5.977 1 95 148 PRO A O 1
ATOM 1215 N N . TYR A 1 149 ? 7.141 1.486 -6.188 1 92.25 149 TYR A N 1
ATOM 1216 C CA . TYR A 1 149 ? 6.367 2.33 -7.09 1 92.25 149 TYR A CA 1
ATOM 1217 C C . TYR A 1 149 ? 4.891 2.316 -6.719 1 92.25 149 TYR A C 1
ATOM 1219 O O . TYR A 1 149 ? 4.363 1.292 -6.281 1 92.25 149 TYR A O 1
ATOM 1227 N N . ALA A 1 150 ? 4.277 3.449 -6.797 1 94.44 150 ALA A N 1
ATOM 1228 C CA . ALA A 1 150 ? 2.83 3.566 -6.641 1 94.44 150 ALA A CA 1
ATOM 1229 C C . ALA A 1 150 ? 2.189 4.172 -7.887 1 94.44 150 ALA A C 1
ATOM 1231 O O . ALA A 1 150 ? 2.594 5.242 -8.344 1 94.44 150 ALA A O 1
ATOM 1232 N N . GLY A 1 151 ? 1.28 3.543 -8.438 1 91.38 151 GLY A N 1
ATOM 1233 C CA . GLY A 1 151 ? 0.613 4.012 -9.641 1 91.38 151 GLY A CA 1
ATOM 1234 C C . GLY A 1 151 ? -0.498 3.088 -10.102 1 91.38 151 GLY A C 1
ATOM 1235 O O . GLY A 1 151 ? -1.181 2.469 -9.281 1 91.38 151 GLY A O 1
ATOM 1236 N N . ARG A 1 152 ? -0.757 3.154 -11.336 1 91.25 152 ARG A N 1
ATOM 1237 C CA . ARG A 1 152 ? -1.781 2.295 -11.922 1 91.25 152 ARG A CA 1
ATOM 1238 C C . ARG A 1 152 ? -1.23 0.899 -12.195 1 91.25 152 ARG A C 1
ATOM 1240 O O . ARG A 1 152 ? -0.061 0.748 -12.555 1 91.25 152 ARG A O 1
ATOM 1247 N N . TRP A 1 153 ? -2.016 -0.091 -12.055 1 92.75 153 TRP A N 1
ATOM 1248 C CA . TRP A 1 153 ? -1.615 -1.469 -12.32 1 92.75 153 TRP A CA 1
ATOM 1249 C C . TRP A 1 153 ? -1.345 -1.676 -13.812 1 92.75 153 TRP A C 1
ATOM 1251 O O . TRP A 1 153 ? -2.064 -1.144 -14.656 1 92.75 153 TRP A O 1
ATOM 1261 N N . MET B 1 1 ? -43.75 -3.229 13.805 1 48.69 1 MET B N 1
ATOM 1262 C CA . MET B 1 1 ? -43.094 -2.439 12.766 1 48.69 1 MET B CA 1
ATOM 1263 C C . MET B 1 1 ? -41.656 -2.158 13.133 1 48.69 1 MET B C 1
ATOM 1265 O O . MET B 1 1 ? -40.781 -2.193 12.266 1 48.69 1 MET B O 1
ATOM 1269 N N . ASN B 1 2 ? -41.312 -2.094 14.406 1 58.56 2 ASN B N 1
ATOM 1270 C CA . ASN B 1 2 ? -40 -1.718 14.969 1 58.56 2 ASN B CA 1
ATOM 1271 C C . ASN B 1 2 ? -39.031 -2.875 14.914 1 58.56 2 ASN B C 1
ATOM 1273 O O . ASN B 1 2 ? -37.812 -2.662 14.719 1 58.56 2 ASN B O 1
ATOM 1277 N N . TRP B 1 3 ? -39.531 -4.055 14.922 1 61.44 3 TRP B N 1
ATOM 1278 C CA . TRP B 1 3 ? -38.656 -5.207 15 1 61.44 3 TRP B CA 1
ATOM 1279 C C . TRP B 1 3 ? -38 -5.48 13.648 1 61.44 3 TRP B C 1
ATOM 1281 O O . TRP B 1 3 ? -36.812 -5.793 13.578 1 61.44 3 TRP B O 1
ATOM 1291 N N . LEU B 1 4 ? -38.719 -5.348 12.562 1 59.47 4 LEU B N 1
ATOM 1292 C CA . LEU B 1 4 ? -38.219 -5.523 11.203 1 59.47 4 LEU B CA 1
ATOM 1293 C C . LEU B 1 4 ? -37.062 -4.551 10.93 1 59.47 4 LEU B C 1
ATOM 1295 O O . LEU B 1 4 ? -36.062 -4.93 10.32 1 59.47 4 LEU B O 1
ATOM 1299 N N . LEU B 1 5 ? -37.25 -3.406 11.492 1 56.5 5 LEU B N 1
ATOM 1300 C CA . LEU B 1 5 ? -36.156 -2.43 11.32 1 56.5 5 LEU B CA 1
ATOM 1301 C C . LEU B 1 5 ? -34.938 -2.834 12.109 1 56.5 5 LEU B C 1
ATOM 1303 O O . LEU B 1 5 ? -33.812 -2.664 11.641 1 56.5 5 LEU B O 1
ATOM 1307 N N . SER B 1 6 ? -35.281 -3.443 13.227 1 57.91 6 SER B N 1
ATOM 1308 C CA . SER B 1 6 ? -34.156 -3.895 14.047 1 57.91 6 SER B CA 1
ATOM 1309 C C . SER B 1 6 ? -33.406 -5.043 13.375 1 57.91 6 SER B C 1
ATOM 1311 O O . SER B 1 6 ? -32.188 -5.082 13.398 1 57.91 6 SER B O 1
ATOM 1313 N N . TRP B 1 7 ? -34.219 -5.969 12.82 1 59.97 7 TRP B N 1
ATOM 1314 C CA . TRP B 1 7 ? -33.562 -7.09 12.133 1 59.97 7 TRP B CA 1
ATOM 1315 C C . TRP B 1 7 ? -32.812 -6.609 10.891 1 59.97 7 TRP B C 1
ATOM 1317 O O . TRP B 1 7 ? -31.703 -7.059 10.625 1 59.97 7 TRP B O 1
ATOM 1327 N N . ALA B 1 8 ? -33.469 -5.723 10.211 1 54.78 8 ALA B N 1
ATOM 1328 C CA . ALA B 1 8 ? -32.812 -5.172 9.016 1 54.78 8 ALA B CA 1
ATOM 1329 C C . ALA B 1 8 ? -31.516 -4.445 9.375 1 54.78 8 ALA B C 1
ATOM 1331 O O . ALA B 1 8 ? -30.516 -4.586 8.68 1 54.78 8 ALA B O 1
ATOM 1332 N N . TYR B 1 9 ? -31.578 -3.773 10.516 1 52.97 9 TYR B N 1
ATOM 1333 C CA . TYR B 1 9 ? -30.375 -3.096 10.984 1 52.97 9 TYR B CA 1
ATOM 1334 C C . TYR B 1 9 ? -29.297 -4.102 11.367 1 52.97 9 TYR B C 1
ATOM 1336 O O . TYR B 1 9 ? -28.125 -3.914 11.039 1 52.97 9 TYR B O 1
ATOM 1344 N N . ARG B 1 10 ? -29.766 -5.145 12.016 1 54.91 10 ARG B N 1
ATOM 1345 C CA . ARG B 1 10 ? -28.812 -6.184 12.406 1 54.91 10 ARG B CA 1
ATOM 1346 C C . ARG B 1 10 ? -28.219 -6.871 11.18 1 54.91 10 ARG B C 1
ATOM 1348 O O . ARG B 1 10 ? -27.031 -7.172 11.148 1 54.91 10 ARG B O 1
ATOM 1355 N N . LEU B 1 11 ? -29.062 -7.156 10.266 1 56.5 11 LEU B N 1
ATOM 1356 C CA . LEU B 1 11 ? -28.562 -7.766 9.039 1 56.5 11 LEU B CA 1
ATOM 1357 C C . LEU B 1 11 ? -27.625 -6.82 8.297 1 56.5 11 LEU B C 1
ATOM 1359 O O . LEU B 1 11 ? -26.609 -7.25 7.758 1 56.5 11 LEU B O 1
ATOM 1363 N N . TYR B 1 12 ? -28.031 -5.613 8.289 1 53.06 12 TYR B N 1
ATOM 1364 C CA . TYR B 1 12 ? -27.172 -4.59 7.699 1 53.06 12 TYR B CA 1
ATOM 1365 C C . TYR B 1 12 ? -25.859 -4.484 8.453 1 53.06 12 TYR B C 1
ATOM 1367 O O . TYR B 1 12 ? -24.781 -4.441 7.836 1 53.06 12 TYR B O 1
ATOM 1375 N N . ALA B 1 13 ? -26 -4.383 9.727 1 52.72 13 ALA B N 1
ATOM 1376 C CA . ALA B 1 13 ? -24.797 -4.348 10.555 1 52.72 13 ALA B CA 1
ATOM 1377 C C . ALA B 1 13 ? -23.953 -5.598 10.352 1 52.72 13 ALA B C 1
ATOM 1379 O O . ALA B 1 13 ? -22.719 -5.523 10.305 1 52.72 13 ALA B O 1
ATOM 1380 N N . LEU B 1 14 ? -24.656 -6.688 10.297 1 53.66 14 LEU B N 1
ATOM 1381 C CA . LEU B 1 14 ? -23.938 -7.93 10.023 1 53.66 14 LEU B CA 1
ATOM 1382 C C . LEU B 1 14 ? -23.281 -7.887 8.648 1 53.66 14 LEU B C 1
ATOM 1384 O O . LEU B 1 14 ? -22.141 -8.328 8.484 1 53.66 14 LEU B O 1
ATOM 1388 N N . GLN B 1 15 ? -24.062 -7.516 7.703 1 53.94 15 GLN B N 1
ATOM 1389 C CA . GLN B 1 15 ? -23.5 -7.379 6.359 1 53.94 15 GLN B CA 1
ATOM 1390 C C . GLN B 1 15 ? -22.344 -6.383 6.344 1 53.94 15 GLN B C 1
ATOM 1392 O O . GLN B 1 15 ? -21.328 -6.613 5.68 1 53.94 15 GLN B O 1
ATOM 1397 N N . TRP B 1 16 ? -22.609 -5.289 6.992 1 51.88 16 TRP B N 1
ATOM 1398 C CA . TRP B 1 16 ? -21.578 -4.266 7.109 1 51.88 16 TRP B CA 1
ATOM 1399 C C . TRP B 1 16 ? -20.344 -4.82 7.809 1 51.88 16 TRP B C 1
ATOM 1401 O O . TRP B 1 16 ? -19.219 -4.559 7.391 1 51.88 16 TRP B O 1
ATOM 1411 N N . ARG B 1 17 ? -20.656 -5.426 9.07 1 51.03 17 ARG B N 1
ATOM 1412 C CA . ARG B 1 17 ? -19.594 -6.098 9.805 1 51.03 17 ARG B CA 1
ATOM 1413 C C . ARG B 1 17 ? -18.875 -7.125 8.93 1 51.03 17 ARG B C 1
ATOM 1415 O O . ARG B 1 17 ? -17.672 -7.312 9.039 1 51.03 17 ARG B O 1
ATOM 1422 N N . VAL B 1 18 ? -19.734 -7.762 8.289 1 52.16 18 VAL B N 1
ATOM 1423 C CA . VAL B 1 18 ? -19.219 -8.781 7.387 1 52.16 18 VAL B CA 1
ATOM 1424 C C . VAL B 1 18 ? -18.531 -8.125 6.199 1 52.16 18 VAL B C 1
ATOM 1426 O O . VAL B 1 18 ? -17.516 -8.625 5.707 1 52.16 18 VAL B O 1
ATOM 1429 N N . THR B 1 19 ? -19.062 -6.906 5.895 1 54.72 19 THR B N 1
ATOM 1430 C CA . THR B 1 19 ? -18.547 -6.246 4.707 1 54.72 19 THR B CA 1
ATOM 1431 C C . THR B 1 19 ? -17.531 -5.168 5.09 1 54.72 19 THR B C 1
ATOM 1433 O O . THR B 1 19 ? -16.922 -4.547 4.219 1 54.72 19 THR B O 1
ATOM 1436 N N . ARG B 1 20 ? -17.406 -5.066 6.465 1 57.72 20 ARG B N 1
ATOM 1437 C CA . ARG B 1 20 ? -16.625 -3.93 6.938 1 57.72 20 ARG B CA 1
ATOM 1438 C C . ARG B 1 20 ? -15.469 -3.635 6 1 57.72 20 ARG B C 1
ATOM 1440 O O . ARG B 1 20 ? -14.625 -4.5 5.758 1 57.72 20 ARG B O 1
ATOM 1447 N N . PRO B 1 21 ? -15.688 -2.537 5.438 1 64 21 PRO B N 1
ATOM 1448 C CA . PRO B 1 21 ? -14.859 -2.197 4.281 1 64 21 PRO B CA 1
ATOM 1449 C C . PRO B 1 21 ? -13.398 -1.936 4.66 1 64 21 PRO B C 1
ATOM 1451 O O . PRO B 1 21 ? -13.117 -1.494 5.773 1 64 21 PRO B O 1
ATOM 1454 N N . ILE B 1 22 ? -12.422 -2.529 4.16 1 75.56 22 ILE B N 1
ATOM 1455 C CA . ILE B 1 22 ? -11.023 -2.135 4.16 1 75.56 22 ILE B CA 1
ATOM 1456 C C . ILE B 1 22 ? -10.891 -0.69 3.686 1 75.56 22 ILE B C 1
ATOM 1458 O O . ILE B 1 22 ? -11.508 -0.3 2.691 1 75.56 22 ILE B O 1
ATOM 1462 N N . THR B 1 23 ? -10.32 0.158 4.602 1 83.25 23 THR B N 1
ATOM 1463 C CA . THR B 1 23 ? -10.047 1.531 4.191 1 83.25 23 THR B CA 1
ATOM 1464 C C . THR B 1 23 ? -8.562 1.721 3.879 1 83.25 23 THR B C 1
ATOM 1466 O O . THR B 1 23 ? -7.723 0.974 4.375 1 83.25 23 THR B O 1
ATOM 1469 N N . LEU B 1 24 ? -8.281 2.625 3.006 1 90.88 24 LEU B N 1
ATOM 1470 C CA . LEU B 1 24 ? -6.922 2.998 2.633 1 90.88 24 LEU B CA 1
ATOM 1471 C C . LEU B 1 24 ? -6.734 4.512 2.689 1 90.88 24 LEU B C 1
ATOM 1473 O O . LEU B 1 24 ? -7.543 5.258 2.133 1 90.88 24 LEU B O 1
ATOM 1477 N N . GLY B 1 25 ? -5.781 4.922 3.492 1 93.75 25 GLY B N 1
ATOM 1478 C CA . GLY B 1 25 ? -5.379 6.316 3.557 1 93.75 25 GLY B CA 1
ATOM 1479 C C . GLY B 1 25 ? -3.914 6.535 3.23 1 93.75 25 GLY B C 1
ATOM 1480 O O . GLY B 1 25 ? -3.156 5.57 3.09 1 93.75 25 GLY B O 1
ATOM 1481 N N . VAL B 1 26 ? -3.553 7.82 3.062 1 97.5 26 VAL B N 1
ATOM 1482 C CA . VAL B 1 26 ? -2.166 8.164 2.77 1 97.5 26 VAL B CA 1
ATOM 1483 C C . VAL B 1 26 ? -1.635 9.125 3.83 1 97.5 26 VAL B C 1
ATOM 1485 O O . VAL B 1 26 ? -2.4 9.891 4.422 1 97.5 26 VAL B O 1
ATOM 1488 N N . ARG B 1 27 ? -0.394 9.016 4.117 1 98.25 27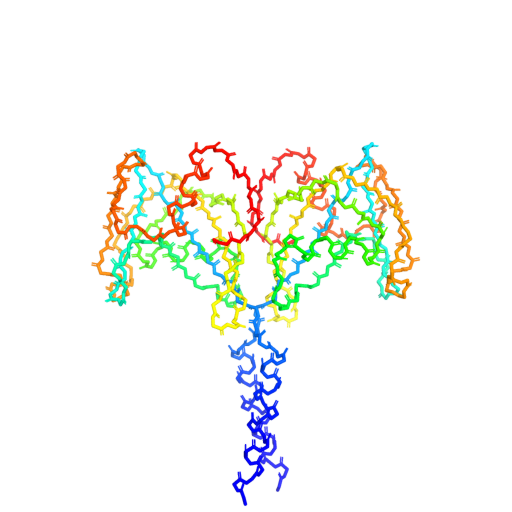 ARG B N 1
ATOM 1489 C CA . ARG B 1 27 ? 0.386 9.961 4.902 1 98.25 27 ARG B CA 1
ATOM 1490 C C . ARG B 1 27 ? 1.616 10.43 4.129 1 98.25 27 ARG B C 1
ATOM 1492 O O . ARG B 1 27 ? 2.262 9.641 3.441 1 98.25 27 ARG B O 1
ATOM 1499 N N . ILE B 1 28 ? 1.967 11.648 4.285 1 98.81 28 ILE B N 1
ATOM 1500 C CA . ILE B 1 28 ? 2.943 12.234 3.371 1 98.81 28 ILE B CA 1
ATOM 1501 C C . ILE B 1 28 ? 4.078 12.875 4.168 1 98.81 28 ILE B C 1
ATOM 1503 O O . ILE B 1 28 ? 3.861 13.844 4.898 1 98.81 28 ILE B O 1
ATOM 1507 N N . LEU B 1 29 ? 5.238 12.383 4.043 1 98.81 29 LEU B N 1
ATOM 1508 C CA . LEU B 1 29 ? 6.441 13.039 4.555 1 98.81 29 LEU B CA 1
ATOM 1509 C C . LEU B 1 29 ? 6.961 14.07 3.562 1 98.81 29 LEU B C 1
ATOM 1511 O O . LEU B 1 29 ? 7.559 13.719 2.543 1 98.81 29 LEU B O 1
ATOM 1515 N N . LEU B 1 30 ? 6.672 15.297 3.793 1 98.88 30 LEU B N 1
ATOM 1516 C CA . LEU B 1 30 ? 7.215 16.406 3.021 1 98.88 30 LEU B CA 1
ATOM 1517 C C . LEU B 1 30 ? 8.508 16.922 3.646 1 98.88 30 LEU B C 1
ATOM 1519 O O . LEU B 1 30 ? 8.477 17.594 4.676 1 98.88 30 LEU B O 1
ATOM 1523 N N . ILE B 1 31 ? 9.617 16.625 2.998 1 98.81 31 ILE B N 1
ATOM 1524 C CA . ILE B 1 31 ? 10.922 16.891 3.602 1 98.81 31 ILE B CA 1
ATOM 1525 C C . ILE B 1 31 ? 11.75 17.766 2.664 1 98.81 31 ILE B C 1
ATOM 1527 O O . ILE B 1 31 ? 11.953 17.422 1.499 1 98.81 31 ILE B O 1
ATOM 1531 N N . GLN B 1 32 ? 12.109 18.844 3.166 1 97.94 32 GLN B N 1
ATOM 1532 C CA . GLN B 1 32 ? 13.047 19.734 2.512 1 97.94 32 GLN B CA 1
ATOM 1533 C C . GLN B 1 32 ? 14.031 20.328 3.516 1 97.94 32 GLN B C 1
ATOM 1535 O O . GLN B 1 32 ? 13.656 20.656 4.648 1 97.94 32 GLN B O 1
ATOM 1540 N N . GLU B 1 33 ? 15.312 20.453 3.064 1 97.19 33 GLU B N 1
ATOM 1541 C CA . GLU B 1 33 ? 16.328 21.109 3.891 1 97.19 33 GLU B CA 1
ATOM 1542 C C . GLU B 1 33 ? 16.359 20.5 5.293 1 97.19 33 GLU B C 1
ATOM 1544 O O . GLU B 1 33 ? 16.375 21.234 6.285 1 97.19 33 GLU B O 1
ATOM 1549 N N . GLN B 1 34 ? 16.188 19.266 5.395 1 97.81 34 GLN B N 1
ATOM 1550 C CA . GLN B 1 34 ? 16.297 18.469 6.617 1 97.81 34 GLN B CA 1
ATOM 1551 C C . GLN B 1 34 ? 15.18 18.828 7.598 1 97.81 34 GLN B C 1
ATOM 1553 O O . GLN B 1 34 ? 15.336 18.672 8.812 1 97.81 34 GLN B O 1
ATOM 1558 N N . GLN B 1 35 ? 14.125 19.297 7.086 1 98.69 35 GLN B N 1
ATOM 1559 C CA . GLN B 1 35 ? 12.93 19.547 7.887 1 98.69 35 GLN B CA 1
ATOM 1560 C C . GLN B 1 35 ? 11.734 18.781 7.344 1 98.69 35 GLN B C 1
ATOM 1562 O O . GLN B 1 35 ? 11.602 18.578 6.133 1 98.69 35 GLN B O 1
ATOM 1567 N N . VAL B 1 36 ? 10.898 18.344 8.258 1 98.88 36 VAL B N 1
ATOM 1568 C CA . VAL B 1 36 ? 9.664 17.656 7.883 1 98.88 36 VAL B CA 1
ATOM 1569 C C . VAL B 1 36 ? 8.461 18.531 8.227 1 98.88 36 VAL B C 1
ATOM 1571 O O . VAL B 1 36 ? 8.383 19.094 9.32 1 98.88 36 VAL B O 1
ATOM 1574 N N . LEU B 1 37 ? 7.543 18.688 7.242 1 98.69 37 LEU B N 1
ATOM 1575 C CA . LEU B 1 37 ? 6.324 19.453 7.465 1 98.69 37 LEU B CA 1
ATOM 1576 C C . LEU B 1 37 ? 5.281 18.625 8.211 1 98.69 37 LEU B C 1
ATOM 1578 O O . LEU B 1 37 ? 4.922 17.531 7.762 1 98.69 37 LEU B O 1
ATOM 1582 N N . LEU B 1 38 ? 4.848 19.078 9.375 1 98.5 38 LEU B N 1
ATOM 1583 C CA . LEU B 1 38 ? 3.836 18.406 10.172 1 98.5 38 LEU B CA 1
ATOM 1584 C C . LEU B 1 38 ? 2.607 19.281 10.367 1 98.5 38 LEU B C 1
ATOM 1586 O O . LEU B 1 38 ? 2.695 20.516 10.234 1 98.5 38 LEU B O 1
ATOM 1590 N N . VAL B 1 39 ? 1.471 18.609 10.625 1 97.44 39 VAL B N 1
ATOM 1591 C CA . VAL B 1 39 ? 0.22 19.344 10.797 1 97.44 39 VAL B CA 1
ATOM 1592 C C . VAL B 1 39 ? -0.423 18.953 12.125 1 97.44 39 VAL B C 1
ATOM 1594 O O . VAL B 1 39 ? -0.174 17.859 12.648 1 97.44 39 VAL B O 1
ATOM 1597 N N . ARG B 1 40 ? -1.124 19.828 12.664 1 94.62 40 ARG B N 1
ATOM 1598 C CA . ARG B 1 40 ? -2.012 19.609 13.797 1 94.62 40 ARG B CA 1
ATOM 1599 C C . ARG B 1 40 ? -3.459 19.906 13.43 1 94.62 40 ARG B C 1
ATOM 1601 O O . ARG B 1 40 ? -3.766 21 12.953 1 94.62 40 ARG B O 1
ATOM 1608 N N . HIS B 1 41 ? -4.305 18.875 13.641 1 90.06 41 HIS B N 1
ATOM 1609 C CA . HIS B 1 41 ? -5.715 19.062 13.32 1 90.06 41 HIS B CA 1
ATOM 1610 C C . HIS B 1 41 ? -6.43 19.844 14.422 1 90.06 41 HIS B C 1
ATOM 1612 O O . HIS B 1 41 ? -5.941 19.922 15.555 1 90.06 41 HIS B O 1
ATOM 1618 N N . THR B 1 42 ? -7.562 20.406 14.031 1 84.06 42 THR B N 1
ATOM 1619 C CA . THR B 1 42 ? -8.359 21.172 14.969 1 84.06 42 THR B CA 1
ATOM 1620 C C . THR B 1 42 ? -8.922 20.281 16.062 1 84.06 42 THR B C 1
ATOM 1622 O O . THR B 1 42 ? -9.164 20.734 17.188 1 84.06 42 THR B O 1
ATOM 1625 N N . TYR B 1 43 ? -8.961 19 15.836 1 82.62 43 TYR B N 1
ATOM 1626 C CA . TYR B 1 43 ? -9.617 18.078 16.766 1 82.62 43 TYR B CA 1
ATOM 1627 C C . TYR B 1 43 ? -8.602 17.141 17.406 1 82.62 43 TYR B C 1
ATOM 1629 O O . TYR B 1 43 ? -8.969 16.25 18.188 1 82.62 43 TYR B O 1
ATOM 1637 N N . GLN B 1 44 ? -7.398 17.281 17.016 1 82.06 44 GLN B N 1
ATOM 1638 C CA . GLN B 1 44 ? -6.34 16.422 17.547 1 82.06 44 GLN B CA 1
ATOM 1639 C C . GLN B 1 44 ? -5.188 17.266 18.094 1 82.06 44 GLN B C 1
ATOM 1641 O O . GLN B 1 44 ? -4.801 18.266 17.484 1 82.06 44 GLN B O 1
ATOM 1646 N N . ALA B 1 45 ? -4.578 16.812 19.203 1 87.12 45 ALA B N 1
ATOM 1647 C CA . ALA B 1 45 ? -3.541 17.594 19.875 1 87.12 45 ALA B CA 1
ATOM 1648 C C . ALA B 1 45 ? -2.156 17.25 19.328 1 87.12 45 ALA B C 1
ATOM 1650 O O . ALA B 1 45 ? -1.225 18.047 19.422 1 87.12 45 ALA B O 1
ATOM 1651 N N . GLU B 1 46 ? -2.055 16.125 18.75 1 95.69 46 GLU B N 1
ATOM 1652 C CA . GLU B 1 46 ? -0.74 15.664 18.328 1 95.69 46 GLU B CA 1
ATOM 1653 C C . GLU B 1 46 ? -0.408 16.156 16.922 1 95.69 46 GLU B C 1
ATOM 1655 O O . GLU B 1 46 ? -1.309 16.438 16.125 1 95.69 46 GLU B O 1
ATOM 1660 N N . TRP B 1 47 ? 0.881 16.281 16.672 1 97.38 47 TRP B N 1
ATOM 1661 C CA . TRP B 1 47 ? 1.377 16.531 15.32 1 97.38 47 TRP B CA 1
ATOM 1662 C C . TRP B 1 47 ? 1.364 15.242 14.5 1 97.38 47 TRP B C 1
ATOM 1664 O O . TRP B 1 47 ? 1.663 14.164 15.023 1 97.38 47 TRP B O 1
ATOM 1674 N N . HIS B 1 48 ? 1.054 15.391 13.25 1 97.12 48 HIS B N 1
ATOM 1675 C CA . HIS B 1 48 ? 0.982 14.273 12.32 1 97.12 48 HIS B CA 1
ATOM 1676 C C . HIS B 1 48 ? 1.518 14.664 10.945 1 97.12 48 HIS B C 1
ATOM 1678 O O . HIS B 1 48 ? 1.759 15.844 10.68 1 97.12 48 HIS B O 1
ATOM 1684 N N . PHE B 1 49 ? 1.709 13.617 10.156 1 98.25 49 PHE B N 1
ATOM 1685 C CA . PHE B 1 49 ? 1.888 13.883 8.734 1 98.25 49 PHE B CA 1
ATOM 1686 C C . PHE B 1 49 ? 0.605 14.438 8.117 1 98.25 49 PHE B C 1
ATOM 1688 O O . PHE B 1 49 ? -0.495 14.055 8.523 1 98.25 49 PHE B O 1
ATOM 1695 N N . PRO B 1 50 ? 0.763 15.375 7.16 1 97.81 50 PRO B N 1
ATOM 1696 C CA . PRO B 1 50 ? -0.426 15.57 6.328 1 97.81 50 P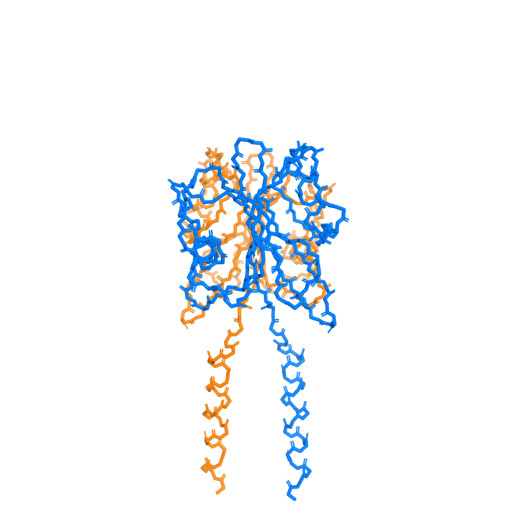RO B CA 1
ATOM 1697 C C . PRO B 1 50 ? -0.893 14.289 5.645 1 97.81 50 PRO B C 1
ATOM 1699 O O . PRO B 1 50 ? -0.095 13.367 5.441 1 97.81 50 PRO B O 1
ATOM 1702 N N . GLY B 1 51 ? -2.129 14.164 5.332 1 96.88 51 GLY B N 1
ATOM 1703 C CA . GLY B 1 51 ? -2.701 12.984 4.707 1 96.88 51 GLY B CA 1
ATOM 1704 C C . GLY B 1 51 ? -4.211 12.906 4.84 1 96.88 51 GLY B C 1
ATOM 1705 O O . GLY B 1 51 ? -4.848 13.867 5.277 1 96.88 51 GLY B O 1
ATOM 1706 N N . GLY B 1 52 ? -4.773 11.758 4.438 1 94.44 52 GLY B N 1
ATOM 1707 C CA . GLY B 1 52 ? -6.211 11.531 4.473 1 94.44 52 GLY B CA 1
ATOM 1708 C C . GLY B 1 52 ? -6.637 10.281 3.734 1 94.44 52 GLY B C 1
ATOM 1709 O O . GLY B 1 52 ? -5.797 9.477 3.32 1 94.44 52 GLY B O 1
ATOM 1710 N N . GLY B 1 53 ? -7.871 10.141 3.615 1 91.5 53 GLY B N 1
ATOM 1711 C CA . GLY B 1 53 ? -8.422 8.953 2.984 1 91.5 53 GLY B CA 1
ATOM 1712 C C . GLY B 1 53 ? -8.383 9.008 1.469 1 91.5 53 GLY B C 1
ATOM 1713 O O . GLY B 1 53 ? -8.469 10.086 0.88 1 91.5 53 GLY B O 1
ATOM 1714 N N . LEU B 1 54 ? -8.258 7.832 0.914 1 89.94 54 LEU B N 1
ATOM 1715 C CA . LEU B 1 54 ? -8.359 7.688 -0.534 1 89.94 54 LEU B CA 1
ATOM 1716 C C . LEU B 1 54 ? -9.805 7.816 -0.997 1 89.94 54 LEU B C 1
ATOM 1718 O O . LEU B 1 54 ? -10.711 7.266 -0.369 1 89.94 54 LEU B O 1
ATOM 1722 N N . LYS B 1 55 ? -10.039 8.578 -2.035 1 85.06 55 LYS B N 1
ATOM 1723 C CA . LYS B 1 55 ? -11.367 8.688 -2.633 1 85.06 55 LYS B CA 1
ATOM 1724 C C . LYS B 1 55 ? -11.523 7.719 -3.799 1 85.06 55 LYS B C 1
ATOM 1726 O O . LYS B 1 55 ? -10.547 7.352 -4.449 1 85.06 55 LYS B O 1
ATOM 1731 N N . ARG B 1 56 ? -12.672 7.402 -4.07 1 80.25 56 ARG B N 1
ATOM 1732 C CA . ARG B 1 56 ? -12.953 6.523 -5.199 1 80.25 56 ARG B CA 1
ATOM 1733 C C . ARG B 1 56 ? -12.477 7.141 -6.508 1 80.25 56 ARG B C 1
ATOM 1735 O O . ARG B 1 56 ? -12.656 8.344 -6.73 1 80.25 56 ARG B O 1
ATOM 1742 N N . GLY B 1 57 ? -11.852 6.309 -7.324 1 80.38 57 GLY B N 1
ATOM 1743 C CA . GLY B 1 57 ? -11.492 6.746 -8.664 1 80.38 57 GLY B CA 1
ATOM 1744 C C . GLY B 1 57 ? -10.141 7.43 -8.727 1 80.38 57 GLY B C 1
ATOM 1745 O O . GLY B 1 57 ? -9.68 7.816 -9.805 1 80.38 57 GLY B O 1
ATOM 1746 N N . GLU B 1 58 ? -9.523 7.613 -7.66 1 87.5 58 GLU B N 1
ATOM 1747 C CA . GLU B 1 58 ? -8.203 8.227 -7.707 1 87.5 58 GLU B CA 1
ATOM 1748 C C . GLU B 1 58 ? -7.113 7.203 -7.379 1 87.5 58 GLU B C 1
ATOM 1750 O O . GLU B 1 58 ? -7.348 6.25 -6.637 1 87.5 58 GLU B O 1
ATOM 1755 N N . THR B 1 59 ? -5.922 7.391 -7.973 1 89.25 59 THR B N 1
ATOM 1756 C CA . THR B 1 59 ? -4.754 6.605 -7.594 1 89.25 59 THR B CA 1
ATOM 1757 C C . THR B 1 59 ? -4.203 7.074 -6.246 1 89.25 59 THR B C 1
ATOM 1759 O O . THR B 1 59 ? -4.547 8.156 -5.773 1 89.25 59 THR B O 1
ATOM 1762 N N . VAL B 1 60 ? -3.477 6.27 -5.688 1 93.75 60 VAL B N 1
ATOM 1763 C CA . VAL B 1 60 ? -2.867 6.629 -4.41 1 93.75 60 VAL B CA 1
ATOM 1764 C C . VAL B 1 60 ? -2.004 7.875 -4.582 1 93.75 60 VAL B C 1
ATOM 1766 O O . VAL B 1 60 ? -2.016 8.766 -3.729 1 93.75 60 VAL B O 1
ATOM 1769 N N . ALA B 1 61 ? -1.276 7.918 -5.691 1 93.62 61 ALA B N 1
ATOM 1770 C CA . ALA B 1 61 ? -0.447 9.086 -5.965 1 93.62 61 ALA B CA 1
ATOM 1771 C C . ALA B 1 61 ? -1.301 10.344 -6.098 1 93.62 61 ALA B C 1
ATOM 1773 O O . ALA B 1 61 ? -0.91 11.422 -5.637 1 93.62 61 ALA B O 1
ATOM 1774 N N . GLU B 1 62 ? -2.434 10.227 -6.703 1 94.19 62 GLU B N 1
ATOM 1775 C CA . GLU B 1 62 ? -3.352 11.352 -6.832 1 94.19 62 GLU B CA 1
ATOM 1776 C C . GLU B 1 62 ? -3.877 11.797 -5.473 1 94.19 62 GLU B C 1
ATOM 1778 O O . GLU B 1 62 ? -4.027 13 -5.219 1 94.19 62 GLU B O 1
ATOM 1783 N N . ALA B 1 63 ? -4.152 10.844 -4.656 1 95.81 63 ALA B N 1
ATOM 1784 C CA . ALA B 1 63 ? -4.582 11.156 -3.297 1 95.81 63 ALA B CA 1
ATOM 1785 C C . ALA B 1 63 ? -3.502 11.938 -2.551 1 95.81 63 ALA B C 1
ATOM 1787 O O . ALA B 1 63 ? -3.799 12.914 -1.858 1 95.81 63 ALA B O 1
ATOM 1788 N N . VAL B 1 64 ? -2.256 11.531 -2.713 1 98.12 64 VAL B N 1
ATOM 1789 C CA . VAL B 1 64 ? -1.131 12.203 -2.072 1 98.12 64 VAL B CA 1
ATOM 1790 C C . VAL B 1 64 ? -1.077 13.656 -2.523 1 98.12 64 VAL B C 1
ATOM 1792 O O . VAL B 1 64 ? -1.005 14.57 -1.695 1 98.12 64 VAL B O 1
ATOM 1795 N N . ARG B 1 65 ? -1.192 13.867 -3.789 1 97.88 65 ARG B N 1
ATOM 1796 C CA . ARG B 1 65 ? -1.117 15.219 -4.336 1 97.88 65 ARG B CA 1
ATOM 1797 C C . ARG B 1 65 ? -2.287 16.062 -3.854 1 97.88 65 ARG B C 1
ATOM 1799 O O . ARG B 1 65 ? -2.105 17.234 -3.484 1 97.88 65 ARG B O 1
ATOM 1806 N N . ARG B 1 66 ? -3.422 15.492 -3.875 1 97.25 66 ARG B N 1
ATOM 1807 C CA . ARG B 1 66 ? -4.613 16.219 -3.455 1 97.25 66 ARG B CA 1
ATOM 1808 C C . ARG B 1 66 ? -4.52 16.625 -1.987 1 97.25 66 ARG B C 1
ATOM 1810 O O . ARG B 1 66 ? -4.691 17.797 -1.648 1 97.25 66 ARG B O 1
ATOM 1817 N N . GLU B 1 67 ? -4.203 15.664 -1.113 1 97.56 67 GLU B N 1
ATOM 1818 C CA . GLU B 1 67 ? -4.133 15.922 0.321 1 97.56 67 GLU B CA 1
ATOM 1819 C C . GLU B 1 67 ? -3.023 16.922 0.647 1 97.56 67 GLU B C 1
ATOM 1821 O O . GLU B 1 67 ? -3.174 17.75 1.541 1 97.56 67 GLU B O 1
ATOM 1826 N N . ALA B 1 68 ? -1.902 16.844 -0.049 1 98.12 68 ALA B N 1
ATOM 1827 C CA . ALA B 1 68 ? -0.81 17.797 0.149 1 98.12 68 ALA B CA 1
ATOM 1828 C C . ALA B 1 68 ? -1.248 19.219 -0.196 1 98.12 68 ALA B C 1
ATOM 1830 O O . ALA B 1 68 ? -0.964 20.156 0.547 1 98.12 68 ALA B O 1
ATOM 1831 N N . ARG B 1 69 ? -1.975 19.328 -1.238 1 97.44 69 ARG B N 1
ATOM 1832 C CA . ARG B 1 69 ? -2.461 20.641 -1.67 1 97.44 69 ARG B CA 1
ATOM 1833 C C . ARG B 1 69 ? -3.523 21.172 -0.715 1 97.44 69 ARG B C 1
ATOM 1835 O O . ARG B 1 69 ? -3.467 22.328 -0.296 1 97.44 69 ARG B O 1
ATOM 1842 N N . GLU B 1 70 ? -4.445 20.359 -0.366 1 96.81 70 GLU B N 1
ATOM 1843 C CA . GLU B 1 70 ? -5.594 20.766 0.432 1 96.81 70 GLU B CA 1
ATOM 1844 C C . GLU B 1 70 ? -5.172 21.141 1.854 1 96.81 70 GLU B C 1
ATOM 1846 O O . GLU B 1 70 ? -5.609 22.156 2.393 1 96.81 70 GLU B O 1
ATOM 1851 N N . GLU B 1 71 ? -4.305 20.344 2.436 1 96.38 71 GLU B N 1
ATOM 1852 C CA . GLU B 1 71 ? -4.043 20.5 3.863 1 96.38 71 GLU B CA 1
ATOM 1853 C C . GLU B 1 71 ? -2.887 21.453 4.121 1 96.38 71 GLU B C 1
ATOM 1855 O O . GLU B 1 71 ? -2.873 22.172 5.129 1 96.38 71 GLU B O 1
ATOM 1860 N N . VAL B 1 72 ? -1.847 21.5 3.197 1 97.12 72 VAL B N 1
ATOM 1861 C CA . VAL B 1 72 ? -0.664 22.266 3.553 1 97.12 72 VAL B CA 1
ATOM 1862 C C . VAL B 1 72 ? -0.224 23.125 2.359 1 97.12 72 VAL B C 1
ATOM 1864 O O . VAL B 1 72 ? 0.79 23.812 2.426 1 97.12 72 VAL B O 1
ATOM 1867 N N . GLY B 1 73 ? -0.965 23.078 1.237 1 97.56 73 GLY B N 1
ATOM 1868 C CA . GLY B 1 73 ? -0.686 23.891 0.072 1 97.56 73 GLY B CA 1
ATOM 1869 C C . GLY B 1 73 ? 0.531 23.438 -0.707 1 97.56 73 GLY B C 1
ATOM 1870 O O . GLY B 1 73 ? 1.122 24.203 -1.461 1 97.56 73 GLY B O 1
ATOM 1871 N N . ALA B 1 74 ? 0.901 22.219 -0.517 1 98.19 74 ALA B N 1
ATOM 1872 C CA . ALA B 1 74 ? 2.104 21.719 -1.181 1 98.19 74 ALA B CA 1
ATOM 1873 C C . ALA B 1 74 ? 1.79 21.25 -2.596 1 98.19 74 ALA B C 1
ATOM 1875 O O . ALA B 1 74 ? 0.913 20.406 -2.793 1 98.19 74 ALA B O 1
ATOM 1876 N N . HIS B 1 75 ? 2.482 21.812 -3.543 1 98.44 75 HIS B N 1
ATOM 1877 C CA . HIS B 1 75 ? 2.48 21.328 -4.918 1 98.44 75 HIS B CA 1
ATOM 1878 C C . HIS B 1 75 ? 3.723 20.484 -5.207 1 98.44 75 HIS B C 1
ATOM 1880 O O . HIS B 1 75 ? 4.84 21.016 -5.219 1 98.44 75 HIS B O 1
ATOM 1886 N N . LEU B 1 76 ? 3.486 19.234 -5.457 1 98.38 76 LEU B N 1
ATOM 1887 C CA . LEU B 1 76 ? 4.602 18.312 -5.66 1 98.38 76 LEU B CA 1
ATOM 1888 C C . LEU B 1 76 ? 5.172 18.453 -7.066 1 98.38 76 LEU B C 1
ATOM 1890 O O . LEU B 1 76 ? 4.426 18.469 -8.047 1 98.38 76 LEU B O 1
ATOM 1894 N N . LEU B 1 77 ? 6.449 18.562 -7.137 1 98.06 77 LEU B N 1
ATOM 1895 C CA . LEU B 1 77 ? 7.121 18.766 -8.414 1 98.06 77 LEU B CA 1
ATOM 1896 C C . LEU B 1 77 ? 7.75 17.469 -8.914 1 98.06 77 LEU B C 1
ATOM 1898 O O . LEU B 1 77 ? 8.383 17.438 -9.969 1 98.06 77 LEU B O 1
ATOM 1902 N N . GLU B 1 78 ? 7.613 16.375 -8.156 1 96.75 78 GLU B N 1
ATOM 1903 C CA . GLU B 1 78 ? 8.039 15.016 -8.484 1 96.75 78 GLU B CA 1
ATOM 1904 C C . GLU B 1 78 ? 7.027 13.984 -7.992 1 96.75 78 GLU B C 1
ATOM 1906 O O . GLU B 1 78 ? 6.203 14.281 -7.129 1 96.75 78 GLU B O 1
ATOM 1911 N N . PRO B 1 79 ? 7.07 12.836 -8.617 1 95.75 79 PRO B N 1
ATOM 1912 C CA . PRO B 1 79 ? 6.199 11.789 -8.078 1 95.75 79 PRO B CA 1
ATOM 1913 C C . PRO B 1 79 ? 6.543 11.422 -6.637 1 95.75 79 PRO B C 1
ATOM 1915 O O . PRO B 1 79 ? 7.719 11.281 -6.297 1 95.75 79 PRO B O 1
ATOM 1918 N N . PRO B 1 80 ? 5.527 11.344 -5.832 1 97.38 80 PRO B N 1
ATOM 1919 C CA . PRO B 1 80 ? 5.828 10.891 -4.469 1 97.38 80 PRO B CA 1
ATOM 1920 C C . PRO B 1 80 ? 6.383 9.477 -4.422 1 97.38 80 PRO B C 1
ATOM 1922 O O . PRO B 1 80 ? 5.961 8.617 -5.203 1 97.38 80 PRO B O 1
ATOM 1925 N N . GLN B 1 81 ? 7.27 9.266 -3.52 1 97.12 81 GLN B N 1
ATOM 1926 C CA . GLN B 1 81 ? 7.91 7.965 -3.375 1 97.12 81 GLN B CA 1
ATOM 1927 C C . GLN B 1 81 ? 7.254 7.145 -2.27 1 97.12 81 GLN B C 1
ATOM 1929 O O . GLN B 1 81 ? 7.141 7.609 -1.132 1 97.12 81 GLN B O 1
ATOM 1934 N N . LEU B 1 82 ? 6.84 5.949 -2.621 1 98.06 82 LEU B N 1
ATOM 1935 C CA . LEU B 1 82 ? 6.238 5.047 -1.646 1 98.06 82 LEU B CA 1
ATOM 1936 C C . LEU B 1 82 ? 7.262 4.613 -0.602 1 98.06 82 LEU B C 1
ATOM 1938 O O . LEU B 1 82 ? 8.359 4.164 -0.949 1 98.06 82 LEU B O 1
ATOM 1942 N N . LEU B 1 83 ? 6.891 4.734 0.713 1 97.88 83 LEU B N 1
ATOM 1943 C CA . LEU B 1 83 ? 7.797 4.355 1.792 1 97.88 83 LEU B CA 1
ATOM 1944 C C . LEU B 1 83 ? 7.316 3.086 2.484 1 97.88 83 LEU B C 1
ATOM 1946 O O . LEU B 1 83 ? 8.117 2.342 3.053 1 97.88 83 LEU B O 1
ATOM 1950 N N . GLY B 1 84 ? 5.98 2.971 2.508 1 97.56 84 GLY B N 1
ATOM 1951 C CA . GLY B 1 84 ? 5.5 1.816 3.252 1 97.56 84 GLY B CA 1
ATOM 1952 C C . GLY B 1 84 ? 3.992 1.655 3.195 1 97.56 84 GLY B C 1
ATOM 1953 O O . GLY B 1 84 ? 3.293 2.508 2.645 1 97.56 84 GLY B O 1
ATOM 1954 N N . LEU B 1 85 ? 3.516 0.561 3.662 1 96.94 85 LEU B N 1
ATOM 1955 C CA . LEU B 1 85 ? 2.113 0.18 3.787 1 96.94 85 LEU B CA 1
ATOM 1956 C C . LEU B 1 85 ? 1.847 -0.473 5.141 1 96.94 85 LEU B C 1
ATOM 1958 O O . LEU B 1 85 ? 2.439 -1.505 5.465 1 96.94 85 LEU B O 1
ATOM 1962 N N . TYR B 1 86 ? 0.894 0.136 5.848 1 95.69 86 TYR B N 1
ATOM 1963 C CA . TYR B 1 86 ? 0.74 -0.252 7.246 1 95.69 86 TYR B CA 1
ATOM 1964 C C . TYR B 1 86 ? -0.717 -0.56 7.57 1 95.69 86 TYR B C 1
ATOM 1966 O O . TYR B 1 86 ? -1.628 0.048 7 1 95.69 86 TYR B O 1
ATOM 1974 N N . THR B 1 87 ? -0.875 -1.479 8.453 1 92.62 87 THR B N 1
ATOM 1975 C CA . THR B 1 87 ? -2.195 -1.781 8.992 1 92.62 87 THR B CA 1
ATOM 1976 C C . THR B 1 87 ? -2.363 -1.174 10.383 1 92.62 87 THR B C 1
ATOM 1978 O O . THR B 1 87 ? -1.496 -1.335 11.242 1 92.62 87 THR B O 1
ATOM 1981 N N . ALA B 1 88 ? -3.414 -0.38 10.484 1 88.56 88 ALA B N 1
ATOM 1982 C CA . ALA B 1 88 ? -3.787 0.165 11.789 1 88.56 88 ALA B CA 1
ATOM 1983 C C . ALA B 1 88 ? -5.102 -0.439 12.281 1 88.56 88 ALA B C 1
ATOM 1985 O O . ALA B 1 88 ? -6.086 -0.479 11.547 1 88.56 88 ALA B O 1
ATOM 1986 N N . TYR B 1 89 ? -5.086 -1.057 13.438 1 79.12 89 TYR B N 1
ATOM 1987 C CA . TYR B 1 89 ? -6.285 -1.632 14.031 1 79.12 89 TYR B CA 1
ATOM 1988 C C . TYR B 1 89 ? -6.938 -0.65 15 1 79.12 89 TYR B C 1
ATOM 1990 O O . TYR B 1 89 ? -6.32 -0.236 15.984 1 79.12 89 TYR B O 1
ATOM 1998 N N . HIS B 1 90 ? -7.992 -0.025 14.484 1 67.75 90 HIS B N 1
ATOM 1999 C CA . HIS B 1 90 ? -8.75 0.84 15.383 1 67.75 90 HIS B CA 1
ATOM 2000 C C . HIS B 1 90 ? -10.195 0.375 15.508 1 67.75 90 HIS B C 1
ATOM 2002 O O . HIS B 1 90 ? -10.875 0.172 14.492 1 67.75 90 HIS B O 1
ATOM 2008 N N . SER B 1 91 ? -10.602 0.281 16.719 1 63.31 91 SER B N 1
ATOM 2009 C CA . SER B 1 91 ? -11.992 0.024 17.078 1 63.31 91 SER B CA 1
ATOM 2010 C C . SER B 1 91 ? -12.578 -1.101 16.234 1 63.31 91 SER B C 1
ATOM 2012 O O . SER B 1 91 ? -13.695 -0.981 15.711 1 63.31 91 SER B O 1
ATOM 2014 N N . GLY B 1 92 ? -11.844 -2.033 15.875 1 61.25 92 GLY B N 1
ATOM 2015 C CA . GLY B 1 92 ? -12.375 -3.18 15.156 1 61.25 92 GLY B CA 1
ATOM 2016 C C . GLY B 1 92 ? -12.258 -3.051 13.648 1 61.25 92 GLY B C 1
ATOM 2017 O O . GLY B 1 92 ? -12.648 -3.957 12.914 1 61.25 92 GLY B O 1
ATOM 2018 N N . LYS B 1 93 ? -11.859 -1.882 13.203 1 67.38 93 LYS B N 1
ATOM 2019 C CA . LYS B 1 93 ? -11.648 -1.674 11.773 1 67.38 93 LYS B CA 1
ATOM 2020 C C . LYS B 1 93 ? -10.18 -1.867 11.398 1 67.38 93 LYS B C 1
ATOM 2022 O O . LYS B 1 93 ? -9.289 -1.612 12.211 1 67.38 93 LYS B O 1
ATOM 2027 N N . SER B 1 94 ? -10.031 -2.502 10.18 1 77.69 94 SER B N 1
ATOM 2028 C CA . SER B 1 94 ? -8.688 -2.598 9.609 1 77.69 94 SER B CA 1
ATOM 2029 C C . SER B 1 94 ? -8.422 -1.466 8.625 1 77.69 94 SER B C 1
ATOM 2031 O O . SER B 1 94 ? -8.922 -1.491 7.496 1 77.69 94 SER B O 1
ATOM 2033 N N . ASP B 1 95 ? -7.742 -0.493 9.164 1 86.12 95 ASP B N 1
ATOM 2034 C CA . ASP B 1 95 ? -7.332 0.627 8.328 1 86.12 95 ASP B CA 1
ATOM 2035 C C . ASP B 1 95 ? -5.922 0.422 7.785 1 86.12 95 ASP B C 1
ATOM 2037 O O . ASP B 1 95 ? -5.047 -0.081 8.492 1 86.12 95 ASP B O 1
ATOM 2041 N N . HIS B 1 96 ? -5.812 0.736 6.574 1 92.62 96 HIS B N 1
ATOM 2042 C CA . HIS B 1 96 ? -4.488 0.667 5.965 1 92.62 96 HIS B CA 1
ATOM 2043 C C . HIS B 1 96 ? -3.982 2.055 5.59 1 92.62 96 HIS B C 1
ATOM 2045 O O . HIS B 1 96 ? -4.758 2.908 5.156 1 92.62 96 HIS B O 1
ATOM 2051 N N . ILE B 1 97 ? -2.688 2.248 5.816 1 95.44 97 ILE B N 1
ATOM 2052 C CA . ILE B 1 97 ? -2.047 3.541 5.598 1 95.44 97 ILE B CA 1
ATOM 2053 C C . ILE B 1 97 ? -0.839 3.369 4.68 1 95.44 97 ILE B C 1
ATOM 2055 O O . ILE B 1 97 ? 0.089 2.623 4.996 1 95.44 97 ILE B O 1
ATOM 2059 N N . ALA B 1 98 ? -0.86 4.008 3.564 1 97.44 98 ALA B N 1
ATOM 2060 C CA . ALA B 1 98 ? 0.326 4.109 2.719 1 97.44 98 ALA B CA 1
ATOM 2061 C C . ALA B 1 98 ? 1.095 5.398 3.004 1 97.44 98 ALA B C 1
ATOM 2063 O O . ALA B 1 98 ? 0.504 6.477 3.062 1 97.44 98 ALA B O 1
ATOM 2064 N N . THR B 1 99 ? 2.389 5.305 3.248 1 98.38 99 THR B N 1
ATOM 2065 C CA . THR B 1 99 ? 3.213 6.473 3.52 1 98.38 99 THR B CA 1
ATOM 2066 C C . THR B 1 99 ? 4.074 6.824 2.309 1 98.38 99 THR B C 1
ATOM 2068 O O . THR B 1 99 ? 4.586 5.934 1.626 1 98.38 99 THR B O 1
ATOM 2071 N N . PHE B 1 100 ? 4.301 8.07 2.084 1 98.75 100 PHE B N 1
ATOM 2072 C CA . PHE B 1 100 ? 5.082 8.594 0.968 1 98.75 100 PHE B CA 1
ATOM 2073 C C . PHE B 1 100 ? 6.043 9.672 1.44 1 98.75 100 PHE B C 1
ATOM 2075 O O . PHE B 1 100 ? 5.801 10.328 2.457 1 98.75 100 PHE B O 1
ATOM 2082 N N . VAL B 1 101 ? 7.062 9.859 0.665 1 98.62 101 VAL B N 1
ATOM 2083 C CA . VAL B 1 101 ? 7.969 10.984 0.899 1 98.62 101 VAL B CA 1
ATOM 2084 C C . VAL B 1 101 ? 8.133 11.797 -0.382 1 98.62 101 VAL B C 1
ATOM 2086 O O . VAL B 1 101 ? 8.125 11.242 -1.483 1 98.62 101 VAL B O 1
ATOM 2089 N N . CYS B 1 102 ? 8.148 13.023 -0.239 1 98.56 102 CYS B N 1
ATOM 2090 C CA . CYS B 1 102 ? 8.43 13.953 -1.325 1 98.56 102 CYS B CA 1
ATOM 2091 C C . CYS B 1 102 ? 9.438 15.016 -0.891 1 98.56 102 CYS B C 1
ATOM 2093 O O . CYS B 1 102 ? 9.281 15.617 0.173 1 98.56 102 CYS B O 1
ATOM 2095 N N . HIS B 1 103 ? 10.391 15.266 -1.734 1 98.56 103 HIS B N 1
ATOM 2096 C CA . HIS B 1 103 ? 11.438 16.219 -1.404 1 98.56 103 HIS B CA 1
ATOM 2097 C C . HIS B 1 103 ? 11.328 17.484 -2.262 1 98.56 103 HIS B C 1
ATOM 2099 O O . HIS B 1 103 ? 11.922 18.516 -1.944 1 98.56 103 HIS B O 1
ATOM 2105 N N . ASP B 1 104 ? 10.672 17.328 -3.373 1 98.56 104 ASP B N 1
ATOM 2106 C CA . ASP B 1 104 ? 10.555 18.453 -4.301 1 98.56 104 ASP B CA 1
ATOM 2107 C C . ASP B 1 104 ? 9.117 18.953 -4.398 1 98.56 104 ASP B C 1
ATOM 2109 O O . ASP B 1 104 ? 8.289 18.344 -5.082 1 98.56 104 ASP B O 1
ATOM 2113 N N . PHE B 1 105 ? 8.898 20.062 -3.695 1 98.5 105 PHE B N 1
ATOM 2114 C CA . PHE B 1 105 ? 7.578 20.688 -3.67 1 98.5 105 PHE B CA 1
ATOM 2115 C C . PHE B 1 105 ? 7.688 22.172 -3.383 1 98.5 105 PHE B C 1
ATOM 2117 O O . PHE B 1 105 ? 8.719 22.641 -2.895 1 98.5 105 PHE B O 1
ATOM 2124 N N . VAL B 1 106 ? 6.629 22.891 -3.727 1 98.38 106 VAL B N 1
ATOM 2125 C CA . VAL B 1 106 ? 6.5 24.297 -3.396 1 98.38 106 VAL B CA 1
ATOM 2126 C C . VAL B 1 106 ? 5.238 24.531 -2.564 1 98.38 106 VAL B C 1
ATOM 2128 O O . VAL B 1 106 ? 4.207 23.891 -2.809 1 98.38 106 VAL B O 1
ATOM 2131 N N . LEU B 1 107 ? 5.363 25.406 -1.612 1 97 107 LEU B N 1
ATOM 2132 C CA . LEU B 1 107 ? 4.238 25.672 -0.721 1 97 107 LEU B CA 1
ATOM 2133 C C . LEU B 1 107 ? 3.443 26.875 -1.195 1 97 107 LEU B C 1
ATOM 2135 O O . LEU B 1 107 ? 4.02 27.938 -1.493 1 97 107 LEU B O 1
ATOM 2139 N N . HIS B 1 108 ? 2.178 26.625 -1.278 1 96.19 108 HIS B N 1
ATOM 2140 C CA . HIS B 1 108 ? 1.197 27.688 -1.519 1 96.19 108 HIS B CA 1
ATOM 2141 C C . HIS B 1 108 ? 0.174 27.75 -0.39 1 96.19 108 HIS B C 1
ATOM 2143 O O . HIS B 1 108 ? 0.371 27.156 0.67 1 96.19 108 HIS B O 1
ATOM 2149 N N . THR B 1 109 ? -0.841 28.578 -0.594 1 93.25 109 THR B N 1
ATOM 2150 C CA . THR B 1 109 ? -1.901 28.641 0.406 1 93.25 109 THR B CA 1
ATOM 2151 C C . THR B 1 109 ? -2.746 27.375 0.388 1 93.25 109 THR B C 1
ATOM 2153 O O . THR B 1 109 ? -3.225 26.953 -0.668 1 93.25 109 THR B O 1
ATOM 2156 N N . PRO B 1 110 ? -2.85 26.781 1.547 1 92.94 110 PRO B N 1
ATOM 2157 C CA . PRO B 1 110 ? -3.723 25.594 1.584 1 92.94 110 PRO B CA 1
ATOM 2158 C C . PRO B 1 110 ? -5.176 25.938 1.262 1 92.94 110 PRO B C 1
ATOM 2160 O O . PRO B 1 110 ? -5.625 27.062 1.5 1 92.94 110 PRO B O 1
ATOM 2163 N N . THR B 1 111 ? -5.891 24.891 0.765 1 87.81 111 THR B N 1
ATOM 2164 C CA . THR B 1 111 ? -7.277 25.109 0.376 1 87.81 111 THR B CA 1
ATOM 2165 C C . THR B 1 111 ? -8.227 24.688 1.489 1 87.81 111 THR B C 1
ATOM 2167 O O . THR B 1 111 ? -9.383 25.109 1.521 1 87.81 111 THR B O 1
ATOM 2170 N N . ASP B 1 112 ? -7.797 23.812 2.291 1 81.12 112 ASP B N 1
ATOM 2171 C CA . ASP B 1 112 ? -8.625 23.359 3.406 1 81.12 112 ASP B CA 1
ATOM 2172 C C . ASP B 1 112 ? -8.141 23.953 4.727 1 81.12 112 ASP B C 1
ATOM 2174 O O . ASP B 1 112 ? -7.484 23.281 5.52 1 81.12 112 ASP B O 1
ATOM 2178 N N . ARG B 1 113 ? -8.625 25.094 5.156 1 76.69 113 ARG B N 1
ATOM 2179 C CA . ARG B 1 113 ? -8.141 25.828 6.324 1 76.69 113 ARG B CA 1
ATOM 2180 C C . ARG B 1 113 ? -8.93 25.438 7.574 1 76.69 113 ARG B C 1
ATOM 2182 O O . ARG B 1 113 ? -8.484 25.688 8.695 1 76.69 113 ARG B O 1
ATOM 2189 N N . TRP B 1 114 ? -9.922 24.734 7.312 1 82.38 114 TRP B N 1
ATOM 2190 C CA . TRP B 1 114 ? -10.773 24.438 8.461 1 82.38 114 TRP B CA 1
ATOM 2191 C C . TRP B 1 114 ? -10.32 23.156 9.156 1 82.38 114 TRP B C 1
ATOM 2193 O O . TRP B 1 114 ? -10.477 23.016 10.367 1 82.38 114 TRP B O 1
ATOM 2203 N N . GLU B 1 115 ? -9.664 22.266 8.438 1 84.88 115 GLU B N 1
ATOM 2204 C CA . GLU B 1 115 ? -9.273 20.969 8.984 1 84.88 115 GLU B CA 1
ATOM 2205 C C . GLU B 1 115 ? -7.957 21.078 9.75 1 84.88 115 GLU B C 1
ATOM 2207 O O . GLU B 1 115 ? -7.789 20.438 10.789 1 84.88 115 GLU B O 1
ATOM 2212 N N . ILE B 1 116 ? -7.086 21.953 9.273 1 89.62 116 ILE B N 1
ATOM 2213 C CA . ILE B 1 116 ? -5.742 22.031 9.828 1 89.62 116 ILE B CA 1
ATOM 2214 C C . ILE B 1 116 ? -5.617 23.281 10.695 1 89.62 116 ILE B C 1
ATOM 2216 O O . ILE B 1 116 ? -5.816 24.406 10.211 1 89.62 116 ILE B O 1
ATOM 2220 N N . HIS B 1 117 ? -5.246 23.094 11.945 1 88.56 117 HIS B N 1
ATOM 2221 C CA . HIS B 1 117 ? -5.039 24.188 12.906 1 88.56 117 HIS B CA 1
ATOM 2222 C C . HIS B 1 117 ? -3.658 24.812 12.742 1 88.56 117 HIS B C 1
ATOM 2224 O O . HIS B 1 117 ? -3.516 26.031 12.773 1 88.56 117 HIS B O 1
ATOM 2230 N N . GLN B 1 118 ? -2.688 23.938 12.609 1 93.81 118 GLN B N 1
ATOM 2231 C CA . GLN B 1 118 ? -1.304 24.375 12.469 1 93.81 118 GLN B CA 1
ATOM 2232 C C . GLN B 1 118 ? -0.549 23.531 11.461 1 93.81 118 GLN B C 1
ATOM 2234 O O . GLN B 1 118 ? -0.834 22.328 11.312 1 93.81 118 GLN B O 1
ATOM 2239 N N . CYS B 1 119 ? 0.365 24.109 10.758 1 95.94 119 CYS B N 1
ATOM 2240 C CA . CYS B 1 119 ? 1.319 23.484 9.852 1 95.94 119 CYS B CA 1
ATOM 2241 C C . CYS B 1 119 ? 2.703 24.109 10 1 95.94 119 CYS B C 1
ATOM 2243 O O . CYS B 1 119 ? 2.875 25.312 9.805 1 95.94 119 CYS B O 1
ATOM 2245 N N . ARG B 1 120 ? 3.676 23.281 10.375 1 96.5 120 ARG B N 1
ATOM 2246 C CA . ARG B 1 120 ? 5.004 23.828 10.648 1 96.5 120 ARG B CA 1
ATOM 2247 C C . ARG B 1 120 ? 6.09 22.844 10.211 1 96.5 120 ARG B C 1
ATOM 2249 O O . ARG B 1 120 ? 5.938 21.641 10.359 1 96.5 120 ARG B O 1
ATOM 2256 N N . PRO B 1 121 ? 7.141 23.438 9.727 1 98.25 121 PRO B N 1
ATOM 2257 C CA . PRO B 1 121 ? 8.32 22.594 9.523 1 98.25 121 PRO B CA 1
ATOM 2258 C C . PRO B 1 121 ? 9.086 22.328 10.82 1 98.25 121 PRO B C 1
ATOM 2260 O O . PRO B 1 121 ? 9.211 23.219 11.664 1 98.25 121 PRO B O 1
ATOM 2263 N N . PHE B 1 122 ? 9.5 21.109 11.016 1 98.69 122 PHE B N 1
ATOM 2264 C CA . PHE B 1 122 ? 10.344 20.719 12.148 1 98.69 122 PHE B CA 1
ATOM 2265 C C . PHE B 1 122 ? 11.641 20.094 11.664 1 98.69 122 PHE B C 1
ATOM 2267 O O . PHE B 1 122 ? 11.641 19.297 10.719 1 98.69 122 PHE B O 1
ATOM 2274 N N . PRO B 1 123 ? 12.773 20.438 12.312 1 98.69 123 PRO B N 1
ATOM 2275 C CA . PRO B 1 123 ? 14.008 19.719 11.992 1 98.69 123 PRO B CA 1
ATOM 2276 C C . PRO B 1 123 ? 13.898 18.219 12.289 1 98.69 123 PRO B C 1
ATOM 2278 O O . PRO B 1 123 ? 13.305 17.828 13.297 1 98.69 123 PRO B O 1
ATOM 2281 N N . LEU B 1 124 ? 14.422 17.422 11.406 1 98.56 124 LEU B N 1
ATOM 2282 C CA . LEU B 1 124 ? 14.359 15.961 11.547 1 98.56 124 LEU B CA 1
ATOM 2283 C C . LEU B 1 124 ? 15.07 15.508 12.82 1 98.56 124 LEU B C 1
ATOM 2285 O O . LEU B 1 124 ? 14.773 14.438 13.352 1 98.56 124 LEU B O 1
ATOM 2289 N N . ASP B 1 125 ? 15.969 16.281 13.312 1 97.5 125 ASP B N 1
ATOM 2290 C CA . ASP B 1 125 ? 16.719 15.922 14.516 1 97.5 125 ASP B CA 1
ATOM 2291 C C . ASP B 1 125 ? 16.125 16.609 15.75 1 97.5 125 ASP B C 1
ATOM 2293 O O . ASP B 1 125 ? 16.672 16.484 16.844 1 97.5 125 ASP B O 1
ATOM 2297 N N . ALA B 1 126 ? 15.102 17.344 15.648 1 98.12 126 ALA B N 1
ATOM 2298 C CA . ALA B 1 126 ? 14.438 18.047 16.75 1 98.12 126 ALA B CA 1
ATOM 2299 C C . ALA B 1 126 ? 12.922 18.047 16.562 1 98.12 126 ALA B C 1
ATOM 2301 O O . ALA B 1 126 ? 12.305 19.109 16.422 1 98.12 126 ALA B O 1
ATOM 2302 N N . LEU B 1 127 ? 12.266 16.938 16.703 1 98.5 127 LEU B N 1
ATOM 2303 C CA . LEU B 1 127 ? 10.836 16.766 16.5 1 98.5 127 LEU B CA 1
ATOM 2304 C C . LEU B 1 127 ? 10.047 17.203 17.734 1 98.5 127 LEU B C 1
ATOM 2306 O O . LEU B 1 127 ? 10.586 17.203 18.844 1 98.5 127 LEU B O 1
ATOM 2310 N N . PRO B 1 128 ? 8.844 17.609 17.516 1 97.81 128 P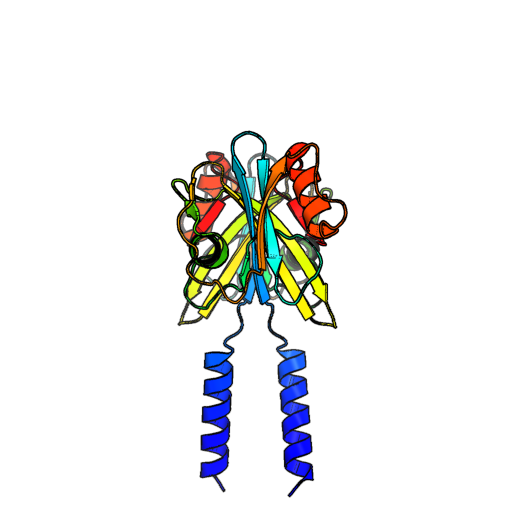RO B N 1
ATOM 2311 C CA . PRO B 1 128 ? 8.07 18.047 18.672 1 97.81 128 PRO B CA 1
ATOM 2312 C C . PRO B 1 128 ? 7.73 16.891 19.625 1 97.81 128 PRO B C 1
ATOM 2314 O O . PRO B 1 128 ? 7.504 15.766 19.172 1 97.81 128 PRO B O 1
ATOM 2317 N N . ALA B 1 129 ? 7.566 17.156 20.875 1 96.75 129 ALA B N 1
ATOM 2318 C CA . ALA B 1 129 ? 7.324 16.156 21.906 1 96.75 129 ALA B CA 1
ATOM 2319 C C . ALA B 1 129 ? 5.945 15.531 21.75 1 96.75 129 ALA B C 1
ATOM 2321 O O . ALA B 1 129 ? 5.73 14.383 22.141 1 96.75 129 ALA B O 1
ATOM 2322 N N . ASP B 1 130 ? 5.074 16.234 21.172 1 97.25 130 ASP B N 1
ATOM 2323 C CA . ASP B 1 130 ? 3.707 15.75 21.031 1 97.25 130 ASP B CA 1
ATOM 2324 C C . ASP B 1 130 ? 3.453 15.227 19.609 1 97.25 130 ASP B C 1
ATOM 2326 O O . ASP B 1 130 ? 2.344 15.352 19.094 1 97.25 130 ASP B O 1
ATOM 2330 N N . LEU B 1 131 ? 4.477 14.719 18.953 1 97.94 131 LEU B N 1
ATOM 2331 C CA . LEU B 1 131 ? 4.348 13.977 17.703 1 97.94 131 LEU B CA 1
ATOM 2332 C C . LEU B 1 131 ? 3.674 12.633 17.938 1 97.94 131 LEU B C 1
ATOM 2334 O O . LEU B 1 131 ? 3.977 11.938 18.922 1 97.94 131 LEU B O 1
ATOM 2338 N N . SER B 1 132 ? 2.707 12.32 17.062 1 96.69 132 SER B N 1
ATOM 2339 C CA . SER B 1 132 ? 2.068 11.016 17.203 1 96.69 132 SER B CA 1
ATOM 2340 C 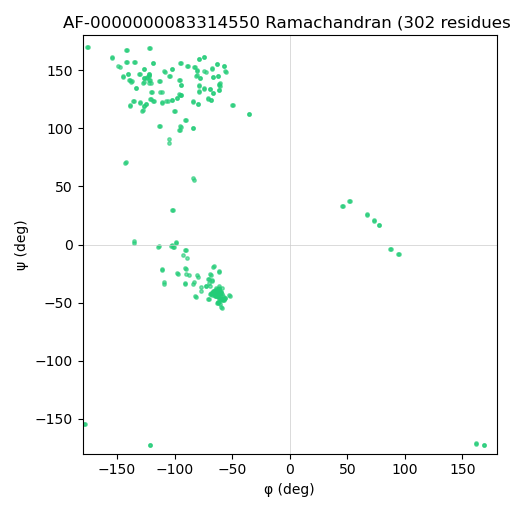C . SER B 1 132 ? 3.098 9.891 17.172 1 96.69 132 SER B C 1
ATOM 2342 O O . SER B 1 132 ? 4.086 9.977 16.438 1 96.69 132 SER B O 1
ATOM 2344 N N . ALA B 1 133 ? 2.836 8.805 17.875 1 95.5 133 ALA B N 1
ATOM 2345 C CA . ALA B 1 133 ? 3.756 7.676 17.953 1 95.5 133 ALA B CA 1
ATOM 2346 C C . ALA B 1 133 ? 4.004 7.07 16.578 1 95.5 133 ALA B C 1
ATOM 2348 O O . ALA B 1 133 ? 5.137 6.723 16.234 1 95.5 133 ALA B O 1
ATOM 2349 N N . GLY B 1 134 ? 2.98 6.953 15.797 1 96.06 134 GLY B N 1
ATOM 2350 C CA . GLY B 1 134 ? 3.117 6.426 14.453 1 96.06 134 GLY B CA 1
ATOM 2351 C C . GLY B 1 134 ? 4.008 7.277 13.562 1 96.06 134 GLY B C 1
ATOM 2352 O O . GLY B 1 134 ? 4.879 6.758 12.867 1 96.06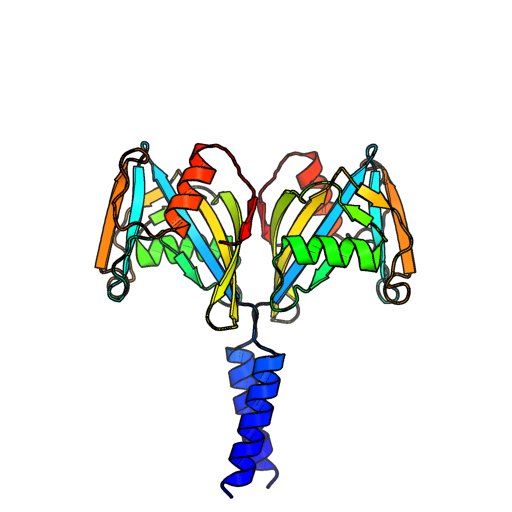 134 GLY B O 1
ATOM 2353 N N . SER B 1 135 ? 3.795 8.547 13.625 1 97.81 135 SER B N 1
ATOM 2354 C CA . SER B 1 135 ? 4.602 9.461 12.82 1 97.81 135 SER B CA 1
ATOM 2355 C C . SER B 1 135 ? 6.066 9.422 13.242 1 97.81 135 SER B C 1
ATOM 2357 O O . SER B 1 135 ? 6.961 9.414 12.391 1 97.81 135 SER B O 1
ATOM 2359 N N . ALA B 1 136 ? 6.277 9.352 14.523 1 98.06 136 ALA B N 1
ATOM 2360 C CA . ALA B 1 136 ? 7.641 9.266 15.039 1 98.06 136 ALA B CA 1
ATOM 2361 C C . ALA B 1 136 ? 8.344 8.016 14.531 1 98.06 136 ALA B C 1
ATOM 2363 O O . ALA B 1 136 ? 9.492 8.07 14.086 1 98.06 136 ALA B O 1
ATOM 2364 N N . ARG B 1 137 ? 7.68 6.945 14.594 1 97.38 137 ARG B N 1
ATOM 2365 C CA . ARG B 1 137 ? 8.242 5.68 14.141 1 97.38 137 ARG B CA 1
ATOM 2366 C C . ARG B 1 137 ? 8.578 5.73 12.656 1 97.38 137 ARG B C 1
ATOM 2368 O O . ARG B 1 137 ? 9.617 5.234 12.227 1 97.38 137 ARG B O 1
ATOM 2375 N N . ARG B 1 138 ? 7.711 6.348 11.852 1 97.88 138 ARG B N 1
ATOM 2376 C CA . ARG B 1 138 ? 7.91 6.375 10.406 1 97.88 138 ARG B CA 1
ATOM 2377 C C . ARG B 1 138 ? 9.055 7.305 10.031 1 97.88 138 ARG B C 1
ATOM 2379 O O . ARG B 1 138 ? 9.789 7.035 9.078 1 97.88 138 ARG B O 1
ATOM 2386 N N . ILE B 1 139 ? 9.18 8.391 10.773 1 98.44 139 ILE B N 1
ATOM 2387 C CA . ILE B 1 139 ? 10.32 9.266 10.531 1 98.44 139 ILE B CA 1
ATOM 2388 C C . ILE B 1 139 ? 11.617 8.523 10.844 1 98.44 139 ILE B C 1
ATOM 2390 O O . ILE B 1 139 ? 12.586 8.609 10.086 1 98.44 139 ILE B O 1
ATOM 2394 N N . ARG B 1 140 ? 11.641 7.812 11.961 1 97.56 140 ARG B N 1
ATOM 2395 C CA . ARG B 1 140 ? 12.812 7.023 12.32 1 97.56 140 ARG B CA 1
ATOM 2396 C C . ARG B 1 140 ? 13.156 6.02 11.219 1 97.56 140 ARG B C 1
ATOM 2398 O O . ARG B 1 140 ? 14.312 5.887 10.828 1 97.56 140 ARG B O 1
ATOM 2405 N N . ASP B 1 141 ? 12.117 5.293 10.742 1 97.12 141 ASP B N 1
ATOM 2406 C CA . ASP B 1 141 ? 12.328 4.336 9.656 1 97.12 141 ASP B CA 1
ATOM 2407 C C . ASP B 1 141 ? 12.945 5.016 8.438 1 97.12 141 ASP B C 1
ATOM 2409 O O . ASP B 1 141 ? 13.859 4.473 7.816 1 97.12 141 ASP B O 1
ATOM 2413 N N . TYR B 1 142 ? 12.398 6.148 8.102 1 97.81 142 TYR B N 1
ATOM 2414 C CA . TYR B 1 142 ? 12.891 6.906 6.961 1 97.81 142 TYR B CA 1
ATOM 2415 C C . TYR B 1 142 ? 14.367 7.258 7.129 1 97.81 142 TYR B C 1
ATOM 2417 O O . TYR B 1 142 ? 15.172 7.023 6.23 1 97.81 142 TYR B O 1
ATOM 2425 N N . LEU B 1 143 ? 14.68 7.762 8.328 1 97.75 143 LEU B N 1
ATOM 2426 C CA . LEU B 1 143 ? 16.031 8.234 8.594 1 97.75 143 LEU B CA 1
ATOM 2427 C C . LEU B 1 143 ? 17.016 7.078 8.609 1 97.75 143 LEU B C 1
ATOM 2429 O O . LEU B 1 143 ? 18.188 7.238 8.219 1 97.75 143 LEU B O 1
ATOM 2433 N N . GLN B 1 144 ? 16.609 5.926 9 1 97.44 144 GLN B N 1
ATOM 2434 C CA . GLN B 1 144 ? 17.484 4.77 9.141 1 97.44 144 GLN B CA 1
ATOM 2435 C C . GLN B 1 144 ? 17.547 3.971 7.836 1 97.44 144 GLN B C 1
ATOM 2437 O O . GLN B 1 144 ? 18.297 2.994 7.742 1 97.44 144 GLN B O 1
ATOM 2442 N N . GLY B 1 145 ? 16.781 4.332 6.836 1 95.44 145 GLY B N 1
ATOM 2443 C CA . GLY B 1 145 ? 16.781 3.629 5.562 1 95.44 145 GLY B CA 1
ATOM 2444 C C . GLY B 1 145 ? 16 2.324 5.602 1 95.44 145 GLY B C 1
ATOM 2445 O O . GLY B 1 145 ? 16.203 1.458 4.746 1 95.44 145 GLY B O 1
ATOM 2446 N N . ASN B 1 146 ? 15.172 2.17 6.602 1 93.19 146 ASN B N 1
ATOM 2447 C CA . ASN B 1 146 ? 14.359 0.966 6.746 1 93.19 146 ASN B CA 1
ATOM 2448 C C . ASN B 1 146 ? 13.078 1.056 5.926 1 93.19 146 ASN B C 1
ATOM 2450 O O . ASN B 1 146 ? 11.977 0.994 6.48 1 93.19 146 ASN B O 1
ATOM 2454 N N . TRP B 1 147 ? 13.195 1.266 4.633 1 93 147 TRP B N 1
ATOM 2455 C CA . TRP B 1 147 ? 12.07 1.348 3.705 1 93 147 TRP B CA 1
ATOM 2456 C C . TRP B 1 147 ? 12.469 0.839 2.324 1 93 147 TRP B C 1
ATOM 2458 O O . TRP B 1 147 ? 13.656 0.788 1.993 1 93 147 TRP B O 1
ATOM 2468 N N . PRO B 1 148 ? 11.477 0.365 1.589 1 95.19 148 PRO B N 1
ATOM 2469 C CA . PRO B 1 148 ? 10.039 0.284 1.879 1 95.19 148 PRO B CA 1
ATOM 2470 C C . PRO B 1 148 ? 9.703 -0.796 2.906 1 95.19 148 PRO B C 1
ATOM 2472 O O . PRO B 1 148 ? 10.414 -1.799 3.006 1 95.19 148 PRO B O 1
ATOM 2475 N N . TYR B 1 149 ? 8.633 -0.581 3.719 1 92.44 149 TYR B N 1
ATOM 2476 C CA . TYR B 1 149 ? 8.25 -1.507 4.777 1 92.44 149 TYR B CA 1
ATOM 2477 C C . TYR B 1 149 ? 6.742 -1.708 4.812 1 92.44 149 TYR B C 1
ATOM 2479 O O . TYR B 1 149 ? 5.977 -0.779 4.539 1 92.44 149 TYR B O 1
ATOM 2487 N N . ALA B 1 150 ? 6.344 -2.918 5.043 1 94.5 150 ALA B N 1
ATOM 2488 C CA . ALA B 1 150 ? 4.938 -3.238 5.273 1 94.5 150 ALA B CA 1
ATOM 2489 C C . ALA B 1 150 ? 4.742 -3.902 6.633 1 94.5 150 ALA B C 1
ATOM 2491 O O . ALA B 1 150 ? 5.406 -4.895 6.949 1 94.5 150 ALA B O 1
ATOM 2492 N N . GLY B 1 151 ? 3.926 -3.4 7.418 1 91.5 151 GLY B N 1
ATOM 2493 C CA . GLY B 1 151 ? 3.676 -3.932 8.75 1 91.5 151 GLY B CA 1
ATOM 2494 C C . GLY B 1 151 ? 2.609 -3.164 9.508 1 91.5 151 GLY B C 1
ATOM 2495 O O . GLY B 1 151 ? 1.652 -2.666 8.906 1 91.5 151 GLY B O 1
ATOM 2496 N N . ARG B 1 152 ? 2.701 -3.234 10.758 1 91.25 152 ARG B N 1
ATOM 2497 C CA . ARG B 1 152 ? 1.76 -2.516 11.609 1 91.25 152 ARG B CA 1
ATOM 2498 C C . ARG B 1 152 ? 2.166 -1.054 11.766 1 91.25 152 ARG B C 1
ATOM 2500 O O . ARG B 1 152 ? 3.355 -0.735 11.805 1 91.25 152 ARG B O 1
ATOM 2507 N N . TRP B 1 153 ? 1.24 -0.186 11.852 1 92.81 153 TRP B N 1
ATOM 2508 C CA . TRP B 1 153 ? 1.504 1.237 12.031 1 92.81 153 TRP B CA 1
ATOM 2509 C C . TRP B 1 153 ? 2.129 1.506 13.398 1 92.81 153 TRP B C 1
ATOM 2511 O O . TRP B 1 153 ? 1.731 0.904 14.398 1 92.81 153 TRP B O 1
#

InterPro domains:
  IPR000086 NUDIX hydrolase domain [PF00293] (24-139)
  IPR000086 NUDIX hydrolase domain [PS51462] (21-144)
  IPR015797 NUDIX hydrolase-like domain superfamily [SSF55811] (7-147)
  IPR020084 NUDIX hydrolase, conserved site [PS00893] (52-73)
  IPR020476 NUDIX hydrolase [PR00502] (47-61)
  IPR020476 NUDIX hydrolase [PR00502] (61-76)

Secondary structure (DSSP, 8-state):
-HHHHHHHHHHHHHHHHHH-PBEEEEEEEEEETTEEEEEEETT--SEE-SEEEPPTT--HHHHHHHHHHHHH-EEESSPPEEEEEEEEEETTEEEEEEEEEE--EEE---S-TTTEEEEEEEETTS--TTB-HHHHHHHHHHHHT--SEEEE-/-HHHHHHHHHHHHHHHHHH-PBEEEEEEEEEETTEEEEEEETT--SEE-SEEEPPTT--HHHHHHHHHHHHH-EEESSPPEEEEEEEEEETTEEEEEEEEEE--EEE---S-TTTEEEEEEEETTS--TTB-HHHHHHHHHHHHT--SEEEE-

Organism: NCBI:txid1204385

Nearest PDB structures (foldseek):
  6gls-assembly2_B  TM=8.643E-01  e=1.027E-09  Homo sapiens
  6glp-assembly1_A  TM=8.573E-01  e=1.094E-09  Homo sapiens
  4mpo-assembly7_G  TM=7.513E-01  e=1.923E-07  Chlamydia trachomatis L2/434/Bu
  6am0-assembly1_A  TM=6.497E-01  e=1.645E-08  Kluyveromyces lactis NRRL Y-1140
  6am0-assembly1_E  TM=6.532E-01  e=3.611E-07  Kluyveromyces lactis NRRL Y-1140

Radius of gyration: 21.39 Å; Cα contacts (8 Å, |Δi|>4): 634; chains: 2; bounding box: 62×58×46 Å

pLDDT: mean 88.21, std 14.94, range [47.66, 98.88]

Solvent-accessible surface area (backbone atoms only — not comparable to full-atom values): 16077 Å² total; per-residue (Å²): 122,65,62,60,53,48,49,51,46,48,49,45,46,46,47,39,65,71,49,56,54,44,44,52,28,38,34,39,46,41,38,49,96,66,20,37,43,32,28,23,38,70,88,43,89,40,36,32,54,43,51,48,71,59,56,86,83,55,37,67,57,52,40,49,50,49,32,34,26,32,58,60,9,32,46,69,76,53,81,66,38,51,37,32,42,22,33,40,81,49,98,88,38,47,35,30,39,35,33,29,40,40,65,48,64,48,77,49,79,45,72,38,65,79,59,39,67,43,75,48,74,32,43,73,90,57,66,66,90,54,44,33,69,55,49,52,52,50,49,51,30,59,75,70,60,60,58,54,37,57,38,72,94,122,68,60,62,53,48,50,49,47,48,50,45,46,44,48,40,64,71,50,55,54,45,45,53,28,40,34,40,46,41,38,52,94,66,19,37,45,31,29,22,39,70,90,43,88,39,34,32,54,44,50,47,70,60,56,87,86,56,39,66,58,52,39,50,50,48,34,34,28,30,58,59,9,32,46,69,76,53,82,67,37,51,37,31,41,23,32,39,82,50,96,88,40,48,35,31,38,36,33,30,39,41,65,48,63,48,78,50,78,46,70,38,67,80,58,40,66,43,74,46,74,31,43,74,89,57,66,67,90,52,44,32,69,54,49,51,53,51,51,50,29,59,76,70,60,61,56,54,38,57,37,73,94

Sequence (306 aa):
MNWLLSWAYRLYALQWRVTRPITLGVRILLIQEQQVLLVRHTYQAEWHFPGGGLKRGETVAEAVRREAREEVGAHLLEPPQLLGLYTAYHSGKSDHIATFVCHDFVLHTPTDRWEIHQCRPFPLDALPADLSAGSARRIRDYLQGNWPYAGRWMNWLLSWAYRLYALQWRVTRPITLGVRILLIQEQQVLLVRHTYQAEWHFPGGGLKRGETVAEAVRREAREEVGAHLLEPPQLLGLYTAYHSGKSDHIATFVCHDFVLHTPTDRWEIHQCRPFPLDALPADLSAGSARRIRDYLQGNWPYAGRW

Foldseek 3Di:
DVVVVVVVVVVVVVVCLVCVDEWEKEFEFADEPQWTKWFDWPVHDAIGGQMDTDDPPDDNQRRRQVSCCAAFNKHAPDGWAWWEKAWEDDPNHTYIYTYTYGHGIDHDDHNHPNTTPDMDIDRLVGDDPRHDPVRVVSSVCVVVVVGDYYYHD/DVVVVVVVVVVVVVVCLVCVDEWEKEFEFADEPQWTKWFDWPVHDATGGQMDTDDPPDDNQRRRQVSCCAAFNKHAPDGWAWWEKAWEDDPNHTYIYTYTYGHGIDHDDHNHPNTTPDIDIDRLVGDDPRHDPVRVVSSVCVVVVVGDYYYHD

=== Feature glossary ===
Each block in this record encodes a different view of the same protein. In brief:

Predicted aligned error. PAE(i, j) answers: if I align the predicted and true structures on residue i, how far off (in Å) do I expect residue j to be? A block-diagonal PAE matrix with low values on the blocks and high values off-diagonal is the signature of a multi-domain protein with confidently predicted domains but uncertain inter-domain orientation.

Contact-map, Ramachandran, and PAE plots. Plot images: a contact map (which residues are close in 3D, as an N×N binary image), a Ramachandran scatter (backbone torsion angles, revealing secondary-structure composition at a glance), and — for AlphaFold structures — a PAE heatmap (pairwise prediction confidence).

Backbone torsions (φ/ψ). φ (phi) and ψ (psi) are the two rotatable backbone dihedrals per residue: φ is the C(i-1)–N–Cα–C torsion, ψ is the N–Cα–C–N(i+1) torsion, both in degrees on (−180°, 180°]. α-helical residues cluster near (−60°, −45°); β-strand residues near (−120°, +130°). A Ramachandran plot is simply a scatter of (φ, ψ) for every residue.

Foldseek 3Di. A 3Di character summarizes, for each residue, the relative orientation of the Cα frame of its nearest spatial neighbor. Because it encodes fold topology rather than chemistry, 3Di alignments detect remote structural similarity that sequence alignment misses.

Radius of gyration, Cα contacts, bounding box. Three whole-structure scalars: the radius of gyration (RMS distance of Cα from centroid, in Å), the count of Cα–Cα contacts (pairs closer than 8 Å and separated by more than four residues in sequence — i.e. tertiary, not local, contacts), and the bounding-box dimensions. Together they distinguish compact globular folds from extended fibres or disordere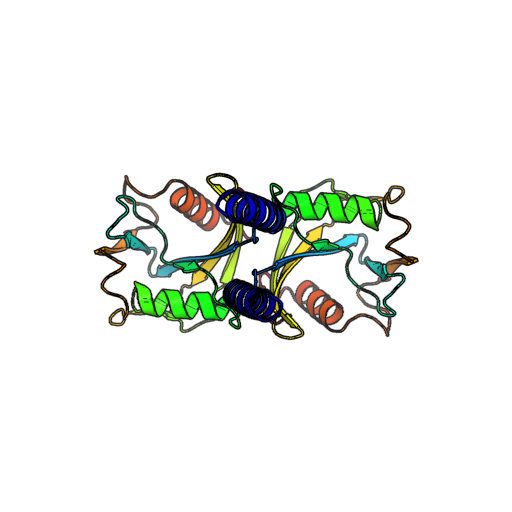d chains.

Sequence. Sequence gives the chain of amino acids in standard one-letter code (A=alanine, C=cysteine, …, Y=tyrosine), read N→C. It is the only feature that is directly encoded by the gene; all structural features are derived from the folded form of this sequence.

mmCIF coordinates. Atomic coordinates in PDBx/mmCIF format — the same representation the Protein Data Bank distributes. Each line of the _atom_site loop places one backbone atom in Cartesian space (units: ångströms, origin: arbitrary).

Secondary structure (3-state, P-SEA). Three-state secondary structure (P-SEA) collapses the eight DSSP classes into helix (a), strand (b), and coil (c). P-SEA assigns these from Cα geometry alone — distances and angles — without requiring backbone oxygens, so it works on any Cα trace.

InterPro / GO / CATH / organism. Functional annotations link the protein to curated databases. InterPro entries identify conserved domains and families by matching the sequence against member-database signatures (Pfam, PROSITE, CDD, …). Gene Ontology (GO) terms describe molecular function, biological process, and cellular component in a controlled vocabulary. CATH places the structure in a hierarchical fold classification (Class/Architecture/Topology/Homologous-superfamily). The organism is the source species.

B-factor. B-factor (Debye–Waller factor) reflects atomic displacement in the crystal lattice. It is an experimental observable (units Å²), not a prediction; low values mean the atom is pinned down, high values mean it moves or is heterogeneous across the crystal.

Rendered structure images. Structure images are PyMOL renders from six orthogonal camera directions. Cartoon representation draws helices as coils and strands as arrows; sticks shows the backbone as bonds; surface shows the solvent-excluded envelope. Rainbow coloring maps sequence position to hue (blue→red, N→C); chain coloring assigns a distinct color per polypeptide.

Solvent-accessible surface area. Solvent-accessible surface area (SASA) is the area in Å² traced out by the centre of a 1.4 Å probe sphere (a water molecule) rolled over the protein's van der Waals surface (Shrake–Rupley / Lee–Richards construction). Buried residues have near-zero SASA; fully exposed residues can exceed 200 Å². The total SASA scales roughly with the number of surface residues.

Secondary structure (8-state, DSSP). The SS8 string is DSSP's per-residue secondary-structure call. α-helix (H) means an i→i+4 H-bond ladder; β-strand (E) means the residue participates in a β-sheet; 3₁₀ (G) and π (I) are tighter and wider helices; T/S are turns/bends; '-' is loop.

pLDDT. For AlphaFold models, the B-factor field carries pLDDT — the model's own estimate of local accuracy on a 0–100 scale. Regions with pLDDT<50 should be treated as essentially unmodeled; they often correspond to intrinsically disordered segments.

Nearest PDB structures. Nearest PDB neighbors are the top structural matches found by Foldseek when searching this structure against the entire Protein Data Bank. Each hit reports a TM-score (0 to 1; >0.5 almost always implies the same fold) and an E-value. These are *structural* homologs — they may share no detectable sequence similarity.